Protein AF-A0A1C4JD83-F1 (afdb_monomer_lite)

pLDDT: mean 78.39, std 21.91, range [32.25, 98.0]

Sequence (357 aa):
MTLPPRSSYPSGATGPRTIEDRWEQFHRYGPYAVLTLSVLVGGVAADLIMTRTEMYAAGVLAVAAYGLQIWWGSARPRTAPGAPAGAAYYTARTVLAFALSWLNPFFAIYAALSYFDVEPLLPKRFVRAGLLTTAVTLAGSQSGGLPPASLMNWVAFCVLYVVNVTLALFFWHVGMREDEKARIQAETIAELERTNLRLEQAMAENAALHAQLLVQAREAGVDDERRRLAAEIHDTLAQGLTGIIAQLQVVTSLTDRDPETARVHLDRAAALARHSLGEARRSVHNLAPVALEHDERGRGAEEDGHRMGRTAPRPRRLHRHRHRRTGPRRDRRHPAAHRGRGAGQRRAARRGIRGSG

Secondary structure (DSSP, 8-state):
--PPP-------------HHHHHHHHHHHHHHHHHHHHHHHHHHTHHHH--HHHHHHHHHHHHHHHHHHHHHHHHGGGPPTT-HHHHHHHHHHHHHHHHHHHH-GGGHHHHHGGGTSHHHHS-GGGHHHHHHHHHHHHHHHHTTSSS--SHHHHHHHHHHHHHHHHHHHHHHHHHHHHHHHHHHHHHHHHHHHHHHHHHHHHHHHHHHHHHHHHHHHHHHHHHHHHHHHHHHHHHHHHHHHHHHHHHHHHHHHHTTT-HHHHHHHHHHHHHHHHHHHHHHHHHHHHHS-TTSTTTHHHHTTTSGGGSS------------------PPPP---------------------------

Foldseek 3Di:
DDDDDDPPDDPDDPDPQDPVNVVVVCVLCVLVVQLVVLCVVQVVCCVVQADPVLVVVLVVLSVVLVVLSVVCSVCVVVDQFAHVVLVVSLVSQLVSLLSNCQSPVSSLSSLVCLLVCLRRRHDPVCSLVSQLSNLLSNLQSVLVHPPRPDPSSVVSSVVSSVVSSVVSVVVVVVVVVVVVVVVVVVVVVVVVVVVVVVVVVVVVVVVVVVVVVVVVVVVVVVVVVVVVLVVVLVVLLVVLVVLLVVLVVVLVVCVVPPVPVSVVSVVVSVVSVVVNVVVNVVSVVVVPDPPPPVVVVVVVVVPPVPPPDPDDDDDDDDDDDDDDDDDDDDDDDDDDDDDDDDDDDDDDDDDDDDDDD

Radius of gyration: 49.26 Å; chains: 1; bounding box: 101×90×137 Å

Structure (mmCIF, N/CA/C/O backbone):
data_AF-A0A1C4JD83-F1
#
_entry.id   AF-A0A1C4JD83-F1
#
loop_
_atom_site.group_PDB
_atom_site.id
_atom_site.type_symbol
_atom_site.label_atom_id
_atom_site.label_alt_id
_atom_site.label_comp_id
_atom_site.label_asym_id
_atom_site.label_entity_id
_atom_site.label_seq_id
_atom_site.pdbx_PDB_ins_code
_atom_site.Cartn_x
_atom_site.Cartn_y
_atom_site.Cartn_z
_atom_site.occupancy
_atom_site.B_iso_or_equiv
_atom_site.auth_seq_id
_atom_site.auth_comp_id
_atom_site.auth_asym_id
_atom_site.auth_atom_id
_atom_site.pdbx_PDB_model_num
ATOM 1 N N . MET A 1 1 ? -17.506 51.333 12.198 1.00 42.69 1 MET A N 1
ATOM 2 C CA . MET A 1 1 ? -17.655 49.945 11.712 1.00 42.69 1 MET A CA 1
ATOM 3 C C . MET A 1 1 ? -16.772 49.804 10.480 1.00 42.69 1 MET A C 1
ATOM 5 O O . MET A 1 1 ? -17.191 50.115 9.377 1.00 42.69 1 MET A O 1
ATOM 9 N N . THR A 1 2 ? -15.498 49.494 10.701 1.00 39.12 2 THR A N 1
ATOM 10 C CA . THR A 1 2 ? -14.433 49.488 9.690 1.00 39.12 2 THR A CA 1
ATOM 11 C C . THR A 1 2 ? -13.934 48.054 9.538 1.00 39.12 2 THR A C 1
ATOM 13 O O . THR A 1 2 ? -13.443 47.452 10.489 1.00 39.12 2 THR A O 1
ATOM 16 N N . LEU A 1 3 ? -14.141 47.479 8.353 1.00 42.03 3 LEU A N 1
ATOM 17 C CA . LEU A 1 3 ? -13.636 46.158 7.974 1.00 42.03 3 LEU A CA 1
ATOM 18 C C . LEU A 1 3 ? -12.101 46.206 7.861 1.00 42.03 3 LEU A C 1
ATOM 20 O O . LEU A 1 3 ? -11.590 47.115 7.205 1.00 42.03 3 LEU A O 1
ATOM 24 N N . PRO A 1 4 ? -11.352 45.248 8.433 1.00 44.22 4 PRO A N 1
ATOM 25 C CA . PRO A 1 4 ? -9.928 45.121 8.149 1.00 44.22 4 PRO A CA 1
ATOM 26 C C . PRO A 1 4 ? -9.695 44.542 6.735 1.00 44.22 4 PRO A C 1
ATOM 28 O O . PRO A 1 4 ? -10.556 43.830 6.204 1.00 44.22 4 PRO A O 1
ATOM 31 N N . PRO A 1 5 ? -8.542 44.835 6.105 1.00 46.09 5 PRO A N 1
ATOM 32 C CA . PRO A 1 5 ? -8.258 44.450 4.727 1.00 46.09 5 PRO A CA 1
ATOM 33 C C . PRO A 1 5 ? -8.054 42.935 4.594 1.00 46.09 5 PRO A C 1
ATOM 35 O O . PRO A 1 5 ? -7.379 42.301 5.405 1.00 46.09 5 PRO A O 1
ATOM 38 N N . ARG A 1 6 ? -8.628 42.353 3.534 1.00 40.12 6 ARG A N 1
ATOM 39 C CA . ARG A 1 6 ? -8.394 40.959 3.136 1.00 40.12 6 ARG A CA 1
ATOM 40 C C . ARG A 1 6 ? -6.928 40.801 2.738 1.00 40.12 6 ARG A C 1
ATOM 42 O O . ARG A 1 6 ? -6.498 41.379 1.744 1.00 40.12 6 ARG A O 1
ATOM 49 N N . SER A 1 7 ? -6.172 40.012 3.494 1.00 35.88 7 SER A N 1
ATOM 50 C CA . SER A 1 7 ? -4.855 39.553 3.069 1.00 35.88 7 SER A CA 1
ATOM 51 C C . SER A 1 7 ? -5.017 38.600 1.882 1.00 35.88 7 SER A C 1
ATOM 53 O O . SER A 1 7 ? -5.601 37.521 1.984 1.00 35.88 7 SER A O 1
ATOM 55 N N . SER A 1 8 ? -4.511 39.023 0.729 1.00 43.72 8 SER A N 1
ATOM 56 C CA . SER A 1 8 ? -4.336 38.184 -0.451 1.00 43.72 8 SER A CA 1
ATOM 57 C C . SER A 1 8 ? -3.236 37.162 -0.165 1.00 43.72 8 SER A C 1
ATOM 59 O O . SER A 1 8 ? -2.058 37.442 -0.375 1.00 43.72 8 SER A O 1
ATOM 61 N N . TYR A 1 9 ? -3.593 35.984 0.346 1.00 38.34 9 TYR A N 1
ATOM 62 C CA . TYR A 1 9 ? -2.664 34.857 0.343 1.00 38.34 9 TYR A CA 1
ATOM 63 C C . TYR A 1 9 ? -2.572 34.290 -1.082 1.00 38.34 9 TYR A C 1
ATOM 65 O O . TYR A 1 9 ? -3.608 33.952 -1.662 1.00 38.34 9 TYR A O 1
ATOM 73 N N . PRO A 1 10 ? -1.367 34.180 -1.669 1.00 40.16 10 PRO A N 1
ATOM 74 C CA . PRO A 1 10 ? -1.197 33.584 -2.981 1.00 40.16 10 PRO A CA 1
ATOM 75 C C . PRO A 1 10 ? -1.499 32.084 -2.911 1.00 40.16 10 PRO A C 1
ATOM 77 O O . PRO A 1 10 ? -0.920 31.344 -2.113 1.00 40.16 10 PRO A O 1
ATOM 80 N N . SER A 1 11 ? -2.411 31.639 -3.772 1.00 44.09 11 SER A N 1
ATOM 81 C CA . SER A 1 11 ? -2.720 30.238 -4.051 1.00 44.09 11 SER A CA 1
ATOM 82 C C . SER A 1 11 ? -1.510 29.556 -4.697 1.00 44.09 11 SER A C 1
ATOM 84 O O . SER A 1 11 ? -1.433 29.409 -5.911 1.00 44.09 11 SER A O 1
ATOM 86 N N . GLY A 1 12 ? -0.536 29.177 -3.877 1.00 42.16 12 GLY A N 1
ATOM 87 C CA . GLY A 1 12 ? 0.693 28.507 -4.292 1.00 42.16 12 GLY A CA 1
ATOM 88 C C . GLY A 1 12 ? 1.051 27.364 -3.351 1.00 42.16 12 GLY A C 1
ATOM 89 O O . GLY A 1 12 ? 2.201 27.225 -2.956 1.00 42.16 12 GLY A O 1
ATOM 90 N N . ALA A 1 13 ? 0.066 26.572 -2.925 1.00 37.38 13 ALA A N 1
ATOM 91 C CA . ALA A 1 13 ? 0.310 25.390 -2.107 1.00 37.38 13 ALA A CA 1
ATOM 92 C C . ALA A 1 13 ? 0.773 24.224 -2.995 1.00 37.38 13 ALA A C 1
ATOM 94 O O . ALA A 1 13 ? -0.017 23.378 -3.410 1.00 37.38 13 ALA A O 1
ATOM 95 N N . THR A 1 14 ? 2.073 24.156 -3.282 1.00 46.16 14 THR A N 1
ATOM 96 C CA . THR A 1 14 ? 2.720 22.899 -3.671 1.00 46.16 14 THR A CA 1
ATOM 97 C C . THR A 1 14 ? 2.802 22.007 -2.434 1.00 46.16 14 THR A C 1
ATOM 99 O O . THR A 1 14 ? 3.777 22.061 -1.684 1.00 46.16 14 THR A O 1
ATOM 102 N N . GLY A 1 15 ? 1.760 21.210 -2.182 1.00 47.59 15 GLY A N 1
ATOM 103 C CA . GLY A 1 15 ? 1.858 20.089 -1.244 1.00 47.59 15 GLY A CA 1
ATOM 104 C C . GLY A 1 15 ? 2.994 19.142 -1.664 1.00 47.59 15 GLY A C 1
ATOM 105 O O . GLY A 1 15 ? 3.372 19.136 -2.842 1.00 47.59 15 GLY A O 1
ATOM 106 N N . PRO A 1 16 ? 3.580 18.359 -0.739 1.00 47.53 16 PRO A N 1
ATOM 107 C CA . PRO A 1 16 ? 4.599 17.384 -1.104 1.00 47.53 16 PRO A CA 1
ATOM 108 C C . PRO A 1 16 ? 3.981 16.394 -2.095 1.00 47.53 16 PRO A C 1
ATOM 110 O O . PRO A 1 16 ? 3.135 15.589 -1.714 1.00 47.53 16 PRO A O 1
ATOM 113 N N . ARG A 1 17 ? 4.367 16.498 -3.375 1.00 54.16 17 ARG A N 1
ATOM 114 C CA . ARG A 1 17 ? 3.976 15.541 -4.418 1.00 54.16 17 ARG A CA 1
ATOM 115 C C . ARG A 1 17 ? 4.261 14.142 -3.898 1.00 54.16 17 ARG A C 1
ATOM 117 O O . ARG A 1 17 ? 5.390 13.877 -3.468 1.00 54.16 17 ARG A O 1
ATOM 124 N N . THR A 1 18 ? 3.244 13.290 -3.906 1.00 71.81 18 THR A N 1
ATOM 125 C CA . THR A 1 18 ? 3.414 11.889 -3.531 1.00 71.81 18 THR A CA 1
ATOM 126 C C . THR A 1 18 ? 4.421 11.243 -4.490 1.00 71.81 18 THR A C 1
ATOM 128 O O . THR A 1 18 ? 4.663 11.750 -5.588 1.00 71.81 18 THR A O 1
ATOM 131 N N . ILE A 1 19 ? 5.093 10.169 -4.065 1.00 70.38 19 ILE A N 1
ATOM 132 C CA . ILE A 1 19 ? 6.080 9.471 -4.912 1.00 70.38 19 ILE A CA 1
ATOM 133 C C . ILE A 1 19 ? 5.439 9.057 -6.249 1.00 70.38 19 ILE A C 1
ATOM 135 O O . ILE A 1 19 ? 6.077 9.178 -7.293 1.00 70.38 19 ILE A O 1
ATOM 139 N N . GLU A 1 20 ? 4.155 8.705 -6.219 1.00 73.38 20 GLU A N 1
ATOM 140 C CA . GLU A 1 20 ? 3.342 8.386 -7.392 1.00 73.38 20 GLU A CA 1
ATOM 141 C C . GLU A 1 20 ? 3.261 9.549 -8.394 1.00 73.38 20 GLU A C 1
ATOM 143 O O . GLU A 1 20 ? 3.574 9.379 -9.571 1.00 73.38 20 GLU A O 1
ATOM 148 N N . ASP A 1 21 ? 2.977 10.770 -7.922 1.00 77.62 21 ASP A N 1
ATOM 149 C CA . ASP A 1 21 ? 2.917 11.966 -8.778 1.00 77.62 21 ASP A CA 1
ATOM 150 C C . ASP A 1 21 ? 4.262 12.242 -9.475 1.00 77.62 21 ASP A C 1
ATOM 152 O O . ASP A 1 21 ? 4.315 12.744 -10.603 1.00 77.62 21 ASP A O 1
ATOM 156 N N . ARG A 1 22 ? 5.381 11.937 -8.798 1.00 79.81 22 ARG A N 1
ATOM 157 C CA . ARG A 1 22 ? 6.727 12.095 -9.372 1.00 79.81 22 ARG A CA 1
ATOM 158 C C . ARG A 1 22 ? 6.982 11.068 -10.470 1.00 79.81 22 ARG A C 1
ATOM 160 O O . ARG A 1 22 ? 7.527 11.435 -11.511 1.00 79.81 22 ARG A O 1
ATOM 167 N N . TRP A 1 23 ? 6.570 9.819 -10.266 1.00 78.44 23 TRP A N 1
ATOM 168 C CA . TRP A 1 23 ? 6.682 8.770 -11.278 1.00 78.44 23 TRP A CA 1
ATOM 169 C C . TRP A 1 23 ? 5.798 9.043 -12.489 1.00 78.44 23 TRP A C 1
ATOM 171 O O . TRP A 1 23 ? 6.267 8.912 -13.621 1.00 78.44 23 TRP A O 1
ATOM 181 N N . GLU A 1 24 ? 4.564 9.507 -12.295 1.00 80.38 24 GLU A N 1
ATOM 182 C CA . GLU A 1 24 ? 3.702 9.916 -13.406 1.00 80.38 24 GLU A CA 1
ATOM 183 C C . GLU A 1 24 ? 4.319 11.055 -14.220 1.00 80.38 24 GLU A C 1
ATOM 185 O O . GLU A 1 24 ? 4.306 11.030 -15.457 1.00 80.38 24 GLU A O 1
ATOM 190 N N . GLN A 1 25 ? 4.899 12.044 -13.536 1.00 82.81 25 GLN A N 1
ATOM 191 C CA . GLN A 1 25 ? 5.577 13.152 -14.192 1.00 82.81 25 GLN A CA 1
ATOM 192 C C . GLN A 1 25 ? 6.817 12.684 -14.964 1.00 82.81 25 GLN A C 1
ATOM 194 O O . GLN A 1 25 ? 7.030 13.132 -16.094 1.00 82.81 25 GLN A O 1
ATOM 199 N N . PHE A 1 26 ? 7.596 11.758 -14.398 1.00 84.62 26 PHE A N 1
ATOM 200 C CA . PHE A 1 26 ? 8.731 11.133 -15.075 1.00 84.62 26 PHE A CA 1
ATOM 201 C C . PHE A 1 26 ? 8.292 10.401 -16.348 1.00 84.62 26 PHE A C 1
ATOM 203 O O . PHE A 1 26 ? 8.838 10.664 -17.411 1.00 84.62 26 PHE A O 1
ATOM 210 N N . HIS A 1 27 ? 7.247 9.575 -16.302 1.00 81.88 27 HIS A N 1
ATOM 211 C CA . HIS A 1 27 ? 6.769 8.861 -17.494 1.00 81.88 27 HIS A CA 1
ATOM 212 C C . HIS A 1 27 ? 6.190 9.805 -18.560 1.00 81.88 27 HIS A C 1
ATOM 214 O O . HIS A 1 27 ? 6.213 9.502 -19.753 1.00 81.88 27 HIS A O 1
ATOM 220 N N . ARG A 1 28 ? 5.652 10.960 -18.151 1.00 83.19 28 ARG A N 1
ATOM 221 C CA . ARG A 1 28 ? 5.074 11.945 -19.074 1.00 83.19 28 ARG A CA 1
ATOM 222 C C . ARG A 1 28 ? 6.131 12.796 -19.774 1.00 83.19 28 ARG A C 1
ATOM 224 O O . ARG A 1 28 ? 6.005 13.035 -20.973 1.00 83.19 28 ARG A O 1
ATOM 231 N N . TYR A 1 29 ? 7.131 13.280 -19.038 1.00 86.81 29 TYR A N 1
ATOM 232 C CA . TYR A 1 29 ? 8.107 14.256 -19.543 1.00 86.81 29 TYR A CA 1
ATOM 233 C C . TYR A 1 29 ? 9.521 13.692 -19.718 1.00 86.81 29 TYR A C 1
ATOM 235 O O . TYR A 1 29 ? 10.284 14.219 -20.525 1.00 86.81 29 TYR A O 1
ATOM 243 N N . GLY A 1 30 ? 9.861 12.615 -19.013 1.00 87.00 30 GLY A N 1
ATOM 244 C CA . GLY A 1 30 ? 11.162 11.948 -19.064 1.00 87.00 30 GLY A CA 1
ATOM 245 C C . GLY A 1 30 ? 11.589 11.578 -20.483 1.00 87.00 30 GLY A C 1
ATOM 246 O O . GLY A 1 30 ? 12.673 11.991 -20.887 1.00 87.00 30 GLY A O 1
ATOM 247 N N . PRO A 1 31 ? 10.741 10.923 -21.298 1.00 90.38 31 PRO A N 1
ATOM 248 C CA . PRO A 1 31 ? 11.093 10.604 -22.679 1.00 90.38 31 PRO A CA 1
ATOM 249 C C . PRO A 1 31 ? 11.471 11.807 -23.543 1.00 90.38 31 PRO A C 1
ATOM 251 O O . PRO A 1 31 ? 12.437 11.731 -24.297 1.00 90.38 31 PRO A O 1
ATOM 254 N N . TYR A 1 32 ? 10.777 12.939 -23.389 1.00 91.62 32 TYR A N 1
ATOM 255 C CA . TYR A 1 32 ? 11.135 14.175 -24.086 1.00 91.62 32 TYR A CA 1
ATOM 256 C C . TYR A 1 32 ? 12.468 14.732 -23.592 1.00 91.62 32 TYR A C 1
ATOM 258 O O . TYR A 1 32 ? 13.302 15.129 -24.404 1.00 91.62 32 TYR A O 1
ATOM 266 N N . ALA A 1 33 ? 12.682 14.754 -22.275 1.00 91.88 33 ALA A N 1
ATOM 267 C CA . ALA A 1 33 ? 13.906 15.279 -21.682 1.00 91.88 33 ALA A CA 1
ATOM 268 C C . ALA A 1 33 ? 15.136 14.466 -22.112 1.00 91.88 33 ALA A C 1
ATOM 270 O O . ALA A 1 33 ? 16.122 15.040 -22.567 1.00 91.88 33 ALA A O 1
ATOM 271 N N . VAL A 1 34 ? 15.059 13.135 -22.042 1.00 93.44 34 VAL A N 1
ATOM 272 C CA . VAL A 1 34 ? 16.171 12.249 -22.412 1.00 93.44 34 VAL A CA 1
ATOM 273 C C . VAL A 1 34 ? 16.401 12.226 -23.923 1.00 93.44 34 VAL A C 1
ATOM 275 O O . VAL A 1 34 ? 17.555 12.232 -24.348 1.00 93.44 34 VAL A O 1
ATOM 278 N N . LEU A 1 35 ? 15.347 12.249 -24.751 1.00 93.12 35 LEU A N 1
ATOM 279 C CA . LEU A 1 35 ? 15.507 12.355 -26.207 1.00 93.12 35 LEU A CA 1
ATOM 280 C C . LEU A 1 35 ? 16.192 13.672 -26.584 1.00 93.12 35 LEU A C 1
ATOM 282 O O . LEU A 1 35 ? 17.148 13.662 -27.349 1.00 93.12 35 LEU A O 1
ATOM 286 N N . THR A 1 36 ? 15.766 14.786 -25.982 1.00 93.81 36 THR A N 1
ATOM 287 C CA . THR A 1 36 ? 16.379 16.105 -26.212 1.00 93.81 36 THR A CA 1
ATOM 288 C C . THR A 1 36 ? 17.831 16.126 -25.767 1.00 93.81 36 THR A C 1
ATOM 290 O O . THR A 1 36 ? 18.689 16.583 -26.514 1.00 93.81 36 THR A O 1
ATOM 293 N N . LEU A 1 37 ? 18.131 15.570 -24.592 1.00 94.75 37 LEU A N 1
ATOM 294 C CA . LEU A 1 37 ? 19.504 15.425 -24.121 1.00 94.75 37 LEU A CA 1
ATOM 295 C C . LEU A 1 37 ? 20.352 14.604 -25.103 1.00 94.75 37 LEU A C 1
ATOM 297 O O . LEU A 1 37 ? 21.461 15.007 -25.436 1.00 94.75 37 LEU A O 1
ATOM 301 N N . SER A 1 38 ? 19.814 13.493 -25.608 1.00 93.00 38 SER A N 1
ATOM 302 C CA . SER A 1 38 ? 20.508 12.627 -26.568 1.00 93.00 38 SER A CA 1
ATOM 303 C C . SER A 1 38 ? 20.776 13.341 -27.894 1.00 93.00 38 SER A C 1
ATOM 305 O O . SER A 1 38 ? 21.871 13.228 -28.430 1.00 93.00 38 SER A O 1
ATOM 307 N N . VAL A 1 39 ? 19.810 14.120 -28.398 1.00 93.62 39 VAL A N 1
ATOM 308 C CA . VAL A 1 39 ? 19.970 14.937 -29.614 1.00 93.62 39 VAL A CA 1
ATOM 309 C C . VAL A 1 39 ? 21.020 16.028 -29.414 1.00 93.62 39 VAL A C 1
ATOM 311 O O . VAL A 1 39 ? 21.848 16.232 -30.296 1.00 93.62 39 VAL A O 1
ATOM 314 N N . LEU A 1 40 ? 21.022 16.709 -28.264 1.00 93.69 40 LEU A N 1
ATOM 315 C CA . LEU A 1 40 ? 22.002 17.757 -27.968 1.00 93.69 40 LEU A CA 1
ATOM 316 C C . LEU A 1 40 ? 23.422 17.189 -27.892 1.00 93.69 40 LEU A C 1
ATOM 318 O O . LEU A 1 40 ? 24.319 17.687 -28.566 1.00 93.69 40 LEU A O 1
ATOM 322 N N . VAL A 1 41 ? 23.621 16.125 -27.109 1.00 91.69 41 VAL A N 1
ATOM 323 C CA . VAL A 1 41 ? 24.938 15.490 -26.957 1.00 91.69 41 VAL A CA 1
ATOM 324 C C . VAL A 1 41 ? 25.389 14.855 -28.277 1.00 91.69 41 VAL A C 1
ATOM 326 O O . VAL A 1 41 ? 26.529 15.048 -28.694 1.00 91.69 41 VAL A O 1
ATOM 329 N N . GLY A 1 42 ? 24.485 14.159 -28.973 1.00 89.50 42 GLY A N 1
ATOM 330 C CA . GLY A 1 42 ? 24.757 13.555 -30.276 1.00 89.50 42 GLY A CA 1
ATOM 331 C C . GLY A 1 42 ? 25.106 14.589 -31.345 1.00 89.50 42 GLY A C 1
ATOM 332 O O . GLY A 1 42 ? 26.025 14.355 -32.120 1.00 89.50 42 GLY A O 1
ATOM 333 N N . GLY A 1 43 ? 24.437 15.746 -31.347 1.00 89.06 43 GLY A N 1
ATOM 334 C CA . GLY A 1 43 ? 24.711 16.857 -32.259 1.00 89.06 43 GLY A CA 1
ATOM 335 C C . GLY A 1 43 ? 26.083 17.492 -32.035 1.00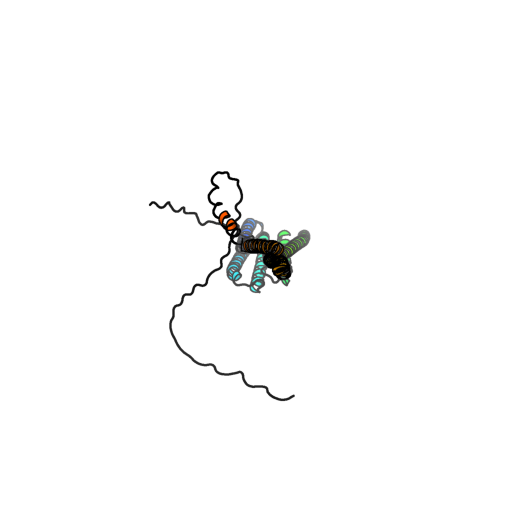 89.06 43 GLY A C 1
ATOM 336 O O . GLY A 1 43 ? 26.796 17.744 -32.998 1.00 89.06 43 GLY A O 1
ATOM 337 N N . VAL A 1 44 ? 26.495 17.679 -30.777 1.00 90.62 44 VAL A N 1
ATOM 338 C CA . VAL A 1 44 ? 27.845 18.180 -30.446 1.00 90.62 44 VAL A CA 1
ATOM 339 C C . VAL A 1 44 ? 28.931 17.208 -30.913 1.00 90.62 44 VAL A C 1
ATOM 341 O O . VAL A 1 44 ? 29.985 17.632 -31.376 1.00 90.62 44 VAL A O 1
ATOM 344 N N . ALA A 1 45 ? 28.676 15.905 -30.815 1.00 87.38 45 ALA A N 1
ATOM 345 C CA . ALA A 1 45 ? 29.606 14.875 -31.264 1.00 87.38 45 ALA A CA 1
ATOM 346 C C . ALA A 1 45 ? 29.470 14.514 -32.757 1.00 87.38 45 ALA A C 1
ATOM 348 O O . ALA A 1 45 ? 30.225 13.669 -33.241 1.00 87.38 45 ALA A O 1
ATOM 349 N N . ALA A 1 46 ? 28.520 15.110 -33.488 1.00 84.06 46 ALA A N 1
ATOM 350 C CA . ALA A 1 46 ? 28.164 14.675 -34.838 1.00 84.06 46 ALA A CA 1
ATOM 351 C C . ALA A 1 46 ? 29.334 14.821 -35.817 1.00 84.06 46 ALA A C 1
ATOM 353 O O . ALA A 1 46 ? 29.636 13.873 -36.534 1.00 84.06 46 ALA A O 1
ATOM 354 N N . ASP A 1 47 ? 30.054 15.944 -35.777 1.00 84.00 47 ASP A N 1
ATOM 355 C CA . ASP A 1 47 ? 31.185 16.202 -36.681 1.00 84.00 47 ASP A CA 1
ATOM 356 C C . ASP A 1 47 ? 32.383 15.260 -36.450 1.00 84.00 47 ASP A C 1
ATOM 358 O O . ASP A 1 47 ? 33.229 15.104 -37.329 1.00 84.00 47 ASP A O 1
ATOM 362 N N . LEU A 1 48 ? 32.464 14.626 -35.274 1.00 83.25 48 LEU A N 1
ATOM 363 C CA . LEU A 1 48 ? 33.543 13.702 -34.904 1.00 83.25 48 LEU A CA 1
ATOM 364 C C . LEU A 1 48 ? 33.245 12.250 -35.298 1.00 83.25 48 LEU A C 1
ATOM 366 O O . LEU A 1 48 ? 34.175 11.469 -35.487 1.00 83.25 48 LEU A O 1
ATOM 370 N N . ILE A 1 49 ? 31.964 11.872 -35.346 1.00 82.50 49 ILE A N 1
ATOM 371 C CA . ILE A 1 49 ? 31.533 10.464 -35.366 1.00 82.50 49 ILE A CA 1
ATOM 372 C C . ILE A 1 49 ? 30.659 10.148 -36.592 1.00 82.50 49 ILE A C 1
ATOM 374 O O . ILE A 1 49 ? 30.502 8.981 -36.932 1.00 82.50 49 ILE A O 1
ATOM 378 N N . MET A 1 50 ? 30.108 11.157 -37.277 1.00 84.44 50 MET A N 1
ATOM 379 C CA . MET A 1 50 ? 29.102 10.971 -38.327 1.00 84.44 50 MET A CA 1
ATOM 380 C C . MET A 1 50 ? 29.494 11.637 -39.645 1.00 84.44 50 MET A C 1
ATOM 382 O O . MET A 1 50 ? 30.019 12.749 -39.698 1.00 84.44 50 MET A O 1
ATOM 386 N N . THR A 1 51 ? 29.138 10.989 -40.748 1.00 89.69 51 THR A N 1
ATOM 387 C CA . THR A 1 51 ? 29.119 11.607 -42.077 1.00 89.69 51 THR A CA 1
ATOM 388 C C . THR A 1 51 ? 27.920 12.551 -42.229 1.00 89.69 51 THR A C 1
ATOM 390 O O . THR A 1 51 ? 26.912 12.438 -41.527 1.00 89.69 51 THR A O 1
ATOM 393 N N . ARG A 1 52 ? 27.966 13.465 -43.212 1.00 88.88 52 ARG A N 1
ATOM 394 C CA . ARG A 1 52 ? 26.836 14.378 -43.489 1.00 88.88 52 ARG A CA 1
ATOM 395 C C . ARG A 1 52 ? 25.528 13.626 -43.758 1.00 88.88 52 ARG A C 1
ATOM 397 O O . ARG A 1 52 ? 24.474 14.061 -43.306 1.00 88.88 52 ARG A O 1
ATOM 404 N N . THR A 1 53 ? 25.585 12.496 -44.463 1.00 89.94 53 THR A N 1
ATOM 405 C CA . THR A 1 53 ? 24.414 11.651 -44.752 1.00 89.94 53 THR A CA 1
ATOM 406 C C . THR A 1 53 ? 23.835 11.015 -43.491 1.00 89.94 53 THR A C 1
ATOM 408 O O . THR A 1 53 ? 22.620 11.036 -43.306 1.00 89.94 53 THR A O 1
ATOM 411 N N . GLU A 1 54 ? 24.685 10.514 -42.593 1.00 89.12 54 GLU A N 1
ATOM 412 C CA . GLU A 1 54 ? 24.260 9.951 -41.305 1.00 89.12 54 GLU A CA 1
ATOM 413 C C . GLU A 1 54 ? 23.682 11.024 -40.383 1.00 89.12 54 GLU A C 1
ATOM 415 O O . GLU A 1 54 ? 22.701 10.764 -39.690 1.00 89.12 54 GLU A O 1
ATOM 420 N N . MET A 1 55 ? 24.224 12.244 -40.415 1.00 89.75 55 MET A N 1
ATOM 421 C CA . MET A 1 55 ? 23.689 13.377 -39.659 1.00 89.75 55 MET A CA 1
ATOM 422 C C . MET A 1 55 ? 22.263 13.730 -40.110 1.00 89.75 55 MET A C 1
ATOM 424 O O . MET A 1 55 ? 21.370 13.877 -39.272 1.00 89.75 55 MET A O 1
ATOM 428 N N . TYR A 1 56 ? 22.010 13.802 -41.424 1.00 91.12 56 TYR A N 1
ATOM 429 C CA . TYR A 1 56 ? 20.652 14.008 -41.942 1.00 91.12 56 TYR A CA 1
ATOM 430 C C . TYR A 1 56 ? 19.721 12.842 -41.586 1.00 91.12 56 TYR A C 1
ATOM 432 O O . TYR A 1 56 ? 18.589 13.077 -41.158 1.00 91.12 56 TYR A O 1
ATOM 440 N N . ALA A 1 57 ? 20.192 11.597 -41.704 1.00 92.88 57 ALA A N 1
ATOM 441 C CA . ALA A 1 57 ? 19.412 10.415 -41.345 1.00 92.88 57 ALA A CA 1
ATOM 442 C C . ALA A 1 57 ? 19.033 10.408 -39.853 1.00 92.88 57 ALA A C 1
ATOM 444 O O . ALA A 1 57 ? 17.866 10.207 -39.516 1.00 92.88 57 ALA A O 1
ATOM 445 N N . ALA A 1 58 ? 19.980 10.703 -38.958 1.00 92.06 58 ALA A N 1
ATOM 446 C CA . ALA A 1 58 ? 19.721 10.813 -37.526 1.00 92.06 58 ALA A CA 1
ATOM 447 C C . ALA A 1 58 ? 18.771 11.969 -37.200 1.00 92.06 58 ALA A C 1
ATOM 449 O O . ALA A 1 58 ? 17.893 11.807 -36.356 1.00 92.06 58 ALA A O 1
ATOM 450 N N . GLY A 1 59 ? 18.873 13.099 -37.907 1.00 92.62 59 GLY A N 1
ATOM 451 C CA . GLY A 1 59 ? 17.914 14.199 -37.799 1.00 92.62 59 GLY A CA 1
ATOM 452 C C . GLY A 1 59 ? 16.484 13.760 -38.128 1.00 92.62 59 GLY A C 1
ATOM 453 O O . GLY A 1 59 ? 15.566 14.000 -37.344 1.00 92.62 59 GLY A O 1
ATOM 454 N N . VAL A 1 60 ? 16.289 13.048 -39.244 1.00 95.56 60 VAL A N 1
ATOM 455 C CA . VAL A 1 60 ? 14.972 12.518 -39.644 1.00 95.56 60 VAL A CA 1
ATOM 456 C C . VAL A 1 60 ? 14.445 11.504 -38.625 1.00 95.56 60 VAL A C 1
ATOM 458 O O . VAL A 1 60 ? 13.284 11.586 -38.220 1.00 95.56 60 VAL A O 1
ATOM 461 N N . LEU A 1 61 ? 15.288 10.577 -38.161 1.00 95.38 61 LEU A N 1
ATOM 462 C CA . LEU A 1 61 ? 14.907 9.581 -37.155 1.00 95.38 61 LEU A CA 1
ATOM 463 C C . LEU A 1 61 ? 14.585 10.219 -35.796 1.00 95.38 61 LEU A C 1
ATOM 465 O O . LEU A 1 61 ? 13.648 9.783 -35.129 1.00 95.38 61 LEU A O 1
ATOM 469 N N . ALA A 1 62 ? 15.299 11.274 -35.396 1.00 94.38 62 ALA A N 1
ATOM 470 C CA . ALA A 1 62 ? 15.008 12.024 -34.178 1.00 94.38 62 ALA A CA 1
ATOM 471 C C . ALA A 1 62 ? 13.653 12.738 -34.278 1.00 94.38 62 ALA A C 1
ATOM 473 O O . ALA A 1 62 ? 12.846 12.653 -33.352 1.00 94.38 62 ALA A O 1
ATOM 474 N N . VAL A 1 63 ? 13.351 13.374 -35.417 1.00 96.00 63 VAL A N 1
ATOM 475 C CA . VAL A 1 63 ? 12.029 13.971 -35.678 1.00 96.00 63 VAL A CA 1
ATOM 476 C C . VAL A 1 63 ? 10.930 12.905 -35.634 1.00 96.00 63 VAL A C 1
ATOM 478 O O . VAL A 1 63 ? 9.895 13.121 -35.001 1.00 96.00 63 VAL A O 1
ATOM 481 N N . ALA A 1 64 ? 11.162 11.731 -36.229 1.00 96.38 64 ALA A N 1
ATOM 482 C CA . ALA A 1 64 ? 10.232 10.607 -36.152 1.00 96.38 64 ALA A CA 1
ATOM 483 C C . ALA A 1 64 ? 10.024 10.123 -34.704 1.00 96.38 64 ALA A C 1
ATOM 485 O O . ALA A 1 64 ? 8.888 9.868 -34.303 1.00 96.38 64 ALA A O 1
ATOM 486 N N . ALA A 1 65 ? 11.087 10.061 -33.894 1.00 94.88 65 ALA A N 1
ATOM 487 C CA . ALA A 1 65 ? 11.007 9.706 -32.478 1.00 94.88 65 ALA A CA 1
ATOM 488 C C . ALA A 1 65 ? 10.197 10.731 -31.663 1.00 94.88 65 ALA A C 1
ATOM 490 O O . ALA A 1 65 ? 9.348 10.335 -30.862 1.00 94.88 65 ALA A O 1
ATOM 491 N N . TYR A 1 66 ? 10.369 12.036 -31.908 1.00 95.62 66 TYR A N 1
ATOM 492 C CA . TYR A 1 66 ? 9.516 13.070 -31.305 1.00 95.62 66 TYR A CA 1
ATOM 493 C C . TYR A 1 66 ? 8.056 12.946 -31.750 1.00 95.62 66 TYR A C 1
ATOM 495 O O . TYR A 1 66 ? 7.157 13.035 -30.915 1.00 95.62 66 TYR A O 1
ATOM 503 N N . GLY A 1 67 ? 7.804 12.700 -33.038 1.00 95.31 67 GLY A N 1
ATOM 504 C CA . GLY A 1 67 ? 6.453 12.487 -33.562 1.00 95.31 67 GLY A CA 1
ATOM 505 C C . GLY A 1 67 ? 5.762 11.288 -32.907 1.00 95.31 67 GLY A C 1
ATOM 506 O O . GLY A 1 67 ? 4.626 11.403 -32.440 1.00 95.31 67 GLY A O 1
ATOM 507 N N . LEU A 1 68 ? 6.478 10.166 -32.785 1.00 94.44 68 LEU A N 1
ATOM 508 C CA . LEU A 1 68 ? 6.008 8.972 -32.084 1.00 94.44 68 LEU A CA 1
ATOM 509 C C . LEU A 1 68 ? 5.709 9.272 -30.605 1.00 94.44 68 LEU A C 1
ATOM 511 O O . LEU A 1 68 ? 4.680 8.838 -30.084 1.00 94.44 68 LEU A O 1
ATOM 515 N N . GLN A 1 69 ? 6.566 10.051 -29.940 1.00 93.69 69 GLN A N 1
ATOM 516 C CA . GLN A 1 69 ? 6.386 10.451 -28.544 1.00 93.69 69 GLN A CA 1
ATOM 517 C C . GLN A 1 69 ? 5.147 11.345 -28.341 1.00 93.69 69 GLN A C 1
ATOM 519 O O . GLN A 1 69 ? 4.395 11.147 -27.383 1.00 93.69 69 GLN A O 1
ATOM 524 N N . ILE A 1 70 ? 4.904 12.303 -29.241 1.00 93.06 70 ILE A N 1
ATOM 525 C CA . ILE A 1 70 ? 3.733 13.198 -29.208 1.00 93.06 70 ILE A CA 1
ATOM 526 C C . ILE A 1 70 ? 2.442 12.406 -29.426 1.00 93.06 70 ILE A C 1
ATOM 528 O O . ILE A 1 70 ? 1.465 12.577 -28.684 1.00 93.06 70 ILE A O 1
ATOM 532 N N . TRP A 1 71 ? 2.450 11.503 -30.409 1.00 92.88 71 TRP A N 1
ATOM 533 C CA . TRP A 1 71 ? 1.334 10.596 -30.656 1.00 92.88 71 TRP A CA 1
ATOM 534 C C . TRP A 1 71 ? 1.035 9.745 -29.417 1.00 92.88 71 TRP A C 1
ATOM 536 O O . TRP A 1 71 ? -0.108 9.708 -28.954 1.00 92.88 71 TRP A O 1
ATOM 546 N N . TRP A 1 72 ? 2.064 9.143 -28.814 1.00 92.31 72 TRP A N 1
ATOM 547 C CA . TRP A 1 72 ? 1.899 8.340 -27.607 1.00 92.31 72 TRP A CA 1
ATOM 548 C C . TRP A 1 72 ? 1.392 9.157 -26.420 1.00 92.31 72 TRP A C 1
ATOM 550 O O . TRP A 1 72 ? 0.503 8.702 -25.708 1.00 92.31 72 TRP A O 1
ATOM 560 N N . GLY A 1 73 ? 1.865 10.392 -26.234 1.00 87.75 73 GLY A N 1
ATOM 561 C CA . GLY A 1 73 ? 1.351 11.292 -25.198 1.00 87.75 73 GLY A CA 1
ATOM 562 C C . GLY A 1 73 ? -0.160 11.534 -25.304 1.00 87.75 73 GLY A C 1
ATOM 563 O O . GLY A 1 73 ? -0.839 11.662 -24.285 1.00 87.75 73 GLY A O 1
ATOM 564 N N . SER A 1 74 ? -0.696 11.525 -26.527 1.00 86.50 74 SER A N 1
ATOM 565 C CA . SER A 1 74 ? -2.131 11.667 -26.800 1.00 86.50 74 SER A CA 1
ATOM 566 C C . SER A 1 74 ? -2.901 10.342 -26.694 1.00 86.50 74 SER A C 1
ATOM 568 O O . SER A 1 74 ? -4.083 10.338 -26.335 1.00 86.50 74 SER A O 1
ATOM 570 N N . ALA A 1 75 ? -2.256 9.212 -26.997 1.00 86.44 75 ALA A N 1
ATOM 571 C CA . ALA A 1 75 ? -2.856 7.877 -26.957 1.00 86.44 75 ALA A CA 1
ATOM 572 C C . ALA A 1 75 ? -2.842 7.242 -25.552 1.00 86.44 75 ALA A C 1
ATOM 574 O O . ALA A 1 75 ? -3.808 6.575 -25.182 1.00 86.44 75 ALA A O 1
ATOM 575 N N . ARG A 1 76 ? -1.804 7.502 -24.743 1.00 83.12 76 ARG A N 1
ATOM 576 C CA . ARG A 1 76 ? -1.548 6.891 -23.423 1.00 83.12 76 ARG A CA 1
ATOM 577 C C . ARG A 1 76 ? -2.739 6.946 -22.455 1.00 83.12 76 ARG A C 1
ATOM 579 O O . ARG A 1 76 ? -3.032 5.916 -21.856 1.00 83.12 76 ARG A O 1
ATOM 586 N N . PRO A 1 77 ? -3.474 8.069 -22.297 1.00 81.12 77 PRO A N 1
ATOM 587 C CA . PRO A 1 77 ? -4.619 8.116 -21.380 1.00 81.12 77 PRO A CA 1
ATOM 588 C C . PRO A 1 77 ? -5.774 7.182 -21.775 1.00 81.12 77 PRO A C 1
ATOM 590 O O . PRO A 1 77 ? -6.651 6.916 -20.961 1.00 81.12 77 PRO A O 1
ATOM 593 N N . ARG A 1 78 ? -5.805 6.716 -23.032 1.00 80.00 78 ARG A N 1
ATOM 594 C CA . ARG A 1 78 ? -6.866 5.862 -23.586 1.00 80.00 78 ARG A CA 1
ATOM 595 C C . ARG A 1 78 ? -6.471 4.385 -23.655 1.00 80.00 78 ARG A C 1
ATOM 597 O O . ARG A 1 78 ? -7.302 3.556 -24.016 1.00 80.00 78 ARG A O 1
ATOM 604 N N . THR A 1 79 ? -5.221 4.045 -23.347 1.00 81.56 79 THR A N 1
ATOM 605 C CA . THR A 1 79 ? -4.700 2.679 -23.458 1.00 81.56 79 THR A CA 1
ATOM 606 C C . THR A 1 79 ? -4.648 1.997 -22.099 1.00 81.56 79 THR A C 1
ATOM 608 O O . THR A 1 79 ? -4.060 2.530 -21.161 1.00 81.56 79 THR A O 1
ATOM 611 N N . ALA A 1 80 ? -5.213 0.793 -22.008 1.00 78.31 80 ALA A N 1
ATOM 612 C CA . ALA A 1 80 ? -5.052 -0.055 -20.833 1.00 78.31 80 ALA A CA 1
ATOM 613 C C . ALA A 1 80 ? -3.593 -0.550 -20.697 1.00 78.31 80 ALA A C 1
ATOM 615 O O . ALA A 1 80 ? -2.917 -0.734 -21.718 1.00 78.31 80 ALA A O 1
ATOM 616 N N . PRO A 1 81 ? -3.105 -0.813 -19.471 1.00 76.25 81 PRO A N 1
ATOM 617 C CA . PRO A 1 81 ? -1.800 -1.440 -19.253 1.00 76.25 81 PRO A CA 1
ATOM 618 C C . PRO A 1 81 ? -1.670 -2.764 -20.024 1.00 76.25 81 PRO A C 1
ATOM 620 O O . PRO A 1 81 ? -2.588 -3.585 -20.014 1.00 76.25 81 PRO A O 1
ATOM 623 N N . GLY A 1 82 ? -0.548 -2.969 -20.721 1.00 72.88 82 GLY A N 1
ATOM 624 C CA . GLY A 1 82 ? -0.295 -4.178 -21.522 1.00 72.88 82 GLY A CA 1
ATOM 625 C C . GLY A 1 82 ? -1.110 -4.311 -22.820 1.00 72.88 82 GLY A C 1
ATOM 626 O O . GLY A 1 82 ? -1.077 -5.368 -23.454 1.00 72.88 82 GLY A O 1
ATOM 627 N N . ALA A 1 83 ? -1.839 -3.269 -23.237 1.00 85.44 83 ALA A N 1
ATOM 628 C CA . ALA A 1 83 ? -2.562 -3.252 -24.508 1.00 85.44 83 ALA A CA 1
ATOM 629 C C . ALA A 1 83 ? -1.613 -3.363 -25.725 1.00 85.44 83 ALA A C 1
ATOM 631 O O . ALA A 1 83 ? -0.475 -2.885 -25.669 1.00 85.44 83 ALA A O 1
ATOM 632 N N . PRO A 1 84 ? -2.081 -3.899 -26.874 1.00 87.12 84 PRO A N 1
ATOM 633 C CA . PRO A 1 84 ? -1.255 -4.038 -28.078 1.00 87.12 84 PRO A CA 1
ATOM 634 C C . PRO A 1 84 ? -0.703 -2.699 -28.585 1.00 87.12 84 PRO A C 1
ATOM 636 O O . PRO A 1 84 ? 0.402 -2.659 -29.113 1.00 87.12 84 PRO A O 1
ATOM 639 N N . ALA A 1 85 ? -1.423 -1.592 -28.368 1.00 87.94 85 ALA A N 1
ATOM 640 C CA . ALA A 1 85 ? -0.949 -0.249 -28.704 1.00 87.94 85 ALA A CA 1
ATOM 641 C C . ALA A 1 85 ? 0.309 0.158 -27.910 1.00 87.94 85 ALA A C 1
ATOM 643 O O . ALA A 1 85 ? 1.201 0.789 -28.473 1.00 87.94 85 ALA A O 1
ATOM 644 N N . GLY A 1 86 ? 0.409 -0.232 -26.633 1.00 89.50 86 GLY A N 1
ATOM 645 C CA . GLY A 1 86 ? 1.590 0.024 -25.801 1.00 89.50 86 GLY A CA 1
ATOM 646 C C . GLY A 1 86 ? 2.791 -0.811 -26.227 1.00 89.50 86 GLY A C 1
ATOM 647 O O . GLY A 1 86 ? 3.891 -0.278 -26.368 1.00 89.50 86 GLY A O 1
ATOM 648 N N . ALA A 1 87 ? 2.566 -2.088 -26.541 1.00 90.19 87 ALA A N 1
ATOM 649 C CA . ALA A 1 87 ? 3.604 -2.955 -27.091 1.00 90.19 87 ALA A CA 1
ATOM 650 C C . ALA A 1 87 ? 4.101 -2.463 -28.464 1.00 90.19 87 ALA A C 1
ATOM 652 O O . ALA A 1 87 ? 5.307 -2.459 -28.714 1.00 90.19 87 ALA A O 1
ATOM 653 N N . ALA A 1 88 ? 3.196 -2.002 -29.336 1.00 91.56 88 ALA A N 1
ATOM 654 C CA . ALA A 1 88 ? 3.543 -1.430 -30.637 1.00 91.56 88 ALA A CA 1
ATOM 655 C C . ALA A 1 88 ? 4.372 -0.146 -30.492 1.00 91.56 88 ALA A C 1
ATOM 657 O O . ALA A 1 88 ? 5.413 -0.018 -31.132 1.00 91.56 88 ALA A O 1
ATOM 658 N N . TYR A 1 89 ? 3.957 0.766 -29.606 1.00 92.50 89 TYR A N 1
ATOM 659 C CA . TYR A 1 89 ? 4.717 1.975 -29.293 1.00 92.50 89 TYR A CA 1
ATOM 660 C C . TYR A 1 89 ? 6.114 1.654 -28.755 1.00 92.50 89 TYR A C 1
ATOM 662 O O . TYR A 1 89 ? 7.098 2.189 -29.262 1.00 92.50 89 TYR A O 1
ATOM 670 N N . TYR A 1 90 ? 6.212 0.761 -27.763 1.00 92.69 90 TYR A N 1
ATOM 671 C CA . TYR A 1 90 ? 7.498 0.356 -27.201 1.00 92.69 90 TYR A CA 1
ATOM 672 C C . TYR A 1 90 ? 8.408 -0.214 -28.286 1.00 92.69 90 TYR A C 1
ATOM 674 O O . TYR A 1 90 ? 9.535 0.237 -28.428 1.00 92.69 90 TYR A O 1
ATOM 682 N N . THR A 1 91 ? 7.895 -1.139 -29.099 1.00 92.94 91 THR A N 1
ATOM 683 C CA . THR A 1 91 ? 8.673 -1.777 -30.168 1.00 92.94 91 THR A CA 1
ATOM 684 C C . THR A 1 91 ? 9.161 -0.749 -31.187 1.00 92.94 91 THR A C 1
ATOM 686 O O . THR A 1 91 ? 10.350 -0.714 -31.495 1.00 92.94 91 THR A O 1
ATOM 689 N N . ALA A 1 92 ? 8.276 0.130 -31.670 1.00 94.44 92 ALA A N 1
ATOM 690 C CA . ALA A 1 92 ? 8.638 1.190 -32.611 1.00 94.44 92 ALA A CA 1
ATOM 691 C C . ALA A 1 92 ? 9.700 2.132 -32.024 1.00 94.44 92 ALA A C 1
ATOM 693 O O . ALA A 1 92 ? 10.666 2.486 -32.700 1.00 94.44 92 ALA A O 1
ATOM 694 N N . ARG A 1 93 ? 9.562 2.487 -30.743 1.00 94.19 93 ARG A N 1
ATOM 695 C CA . ARG A 1 93 ? 10.531 3.315 -30.027 1.00 94.19 93 ARG A CA 1
ATOM 696 C C . ARG A 1 93 ? 11.881 2.623 -29.874 1.00 94.19 93 ARG A C 1
ATOM 698 O O . ARG A 1 93 ? 12.900 3.261 -30.109 1.00 94.19 93 ARG A O 1
ATOM 705 N N . THR A 1 94 ? 11.907 1.347 -29.496 1.00 93.44 94 THR A N 1
ATOM 706 C CA . THR A 1 94 ? 13.147 0.575 -29.345 1.00 93.44 94 THR A CA 1
ATOM 707 C C . THR A 1 94 ? 13.869 0.436 -30.681 1.00 93.44 94 THR A C 1
ATOM 709 O O . THR A 1 94 ? 15.081 0.612 -30.727 1.00 93.44 94 THR A O 1
ATOM 712 N N . VAL A 1 95 ? 13.140 0.210 -31.779 1.00 95.19 95 VAL A N 1
ATOM 713 C CA . VAL A 1 95 ? 13.716 0.169 -33.134 1.00 95.19 95 VAL A CA 1
ATOM 714 C C . VAL A 1 95 ? 14.308 1.525 -33.530 1.00 95.19 95 VAL A C 1
ATOM 716 O O . VAL A 1 95 ? 15.438 1.574 -34.009 1.00 95.19 95 VAL A O 1
ATOM 719 N N . LEU A 1 96 ? 13.594 2.629 -33.285 1.00 95.44 96 LEU A N 1
ATOM 720 C CA . LEU A 1 96 ? 14.107 3.983 -33.535 1.00 95.44 96 LEU A CA 1
ATOM 721 C C . LEU A 1 96 ? 15.345 4.291 -32.689 1.00 95.44 96 LEU A C 1
ATOM 723 O O . LEU A 1 96 ? 16.328 4.806 -33.212 1.00 95.44 96 LEU A O 1
ATOM 727 N N . ALA A 1 97 ? 15.315 3.958 -31.398 1.00 94.25 97 ALA A N 1
ATOM 728 C CA . ALA A 1 97 ? 16.433 4.168 -30.488 1.00 94.25 97 ALA A CA 1
ATOM 729 C C . ALA A 1 97 ? 17.657 3.337 -30.893 1.00 94.25 97 ALA A C 1
ATOM 731 O O . ALA A 1 97 ? 18.775 3.844 -30.855 1.00 94.25 97 ALA A O 1
ATOM 732 N N . PHE A 1 98 ? 17.446 2.096 -31.337 1.00 94.69 98 PHE A N 1
ATOM 733 C CA . PHE A 1 98 ? 18.500 1.242 -31.869 1.00 94.69 98 PHE A CA 1
ATOM 734 C C . PHE A 1 98 ? 19.111 1.834 -33.141 1.00 94.69 98 PHE A C 1
ATOM 736 O O . PHE A 1 98 ? 20.323 2.024 -33.193 1.00 94.69 98 PHE A O 1
ATOM 743 N N . ALA A 1 99 ? 18.287 2.206 -34.125 1.00 94.31 99 ALA A N 1
ATOM 744 C CA . ALA A 1 99 ? 18.755 2.822 -35.366 1.00 94.31 99 ALA A CA 1
ATOM 745 C C . ALA A 1 99 ? 19.519 4.132 -35.108 1.00 94.31 99 ALA A C 1
ATOM 747 O O . ALA A 1 99 ? 20.590 4.347 -35.666 1.00 94.31 99 ALA A O 1
ATOM 748 N N . LEU A 1 100 ? 19.016 4.979 -34.207 1.00 93.12 100 LEU A N 1
ATOM 749 C CA . LEU A 1 100 ? 19.707 6.194 -33.778 1.00 93.12 100 LEU A CA 1
ATOM 750 C C . LEU A 1 100 ? 21.040 5.885 -33.083 1.00 93.12 100 LEU A C 1
ATOM 752 O O . LEU A 1 100 ? 22.037 6.532 -33.386 1.00 93.12 100 LEU A O 1
ATOM 756 N N . SER A 1 101 ? 21.082 4.884 -32.195 1.00 92.38 101 SER A N 1
ATOM 757 C CA . SER A 1 101 ? 22.316 4.474 -31.504 1.00 92.38 101 SER A CA 1
ATOM 758 C C . SER A 1 101 ? 23.366 3.886 -32.445 1.00 92.38 101 SER A C 1
ATOM 760 O O . SER A 1 101 ? 24.561 3.992 -32.181 1.00 92.38 101 SER A O 1
ATOM 762 N N . TRP A 1 102 ? 22.908 3.285 -33.545 1.00 91.44 102 TRP A N 1
ATOM 763 C CA . TRP A 1 102 ? 23.764 2.735 -34.585 1.00 91.44 102 TRP A CA 1
ATOM 764 C C . TRP A 1 102 ? 24.473 3.845 -35.358 1.00 91.44 102 TRP A C 1
ATOM 766 O O . TRP A 1 102 ? 25.653 3.724 -35.663 1.00 91.44 102 TRP A O 1
ATOM 776 N N . LEU A 1 103 ? 23.760 4.937 -35.647 1.00 90.69 103 LEU A N 1
ATOM 777 C CA . LEU A 1 103 ? 24.331 6.115 -36.299 1.00 90.69 103 LEU A CA 1
ATOM 778 C C . LEU A 1 103 ? 25.213 6.924 -35.344 1.00 90.69 103 LEU A C 1
ATOM 780 O O . LEU A 1 103 ? 26.229 7.473 -35.756 1.00 90.69 103 LEU A O 1
ATOM 784 N N . ASN A 1 104 ? 24.814 7.035 -34.076 1.00 90.62 104 ASN A N 1
ATOM 785 C CA . ASN A 1 104 ? 25.569 7.771 -33.073 1.00 90.62 104 ASN A CA 1
ATOM 786 C C . ASN A 1 104 ? 25.376 7.163 -31.667 1.00 90.62 104 ASN A C 1
ATOM 788 O O . ASN A 1 104 ? 24.259 7.185 -31.135 1.00 90.62 104 ASN A O 1
ATOM 792 N N . PRO A 1 105 ? 26.458 6.687 -31.015 1.00 91.00 105 PRO A N 1
ATOM 793 C CA . PRO A 1 105 ? 26.396 6.018 -29.715 1.00 91.00 105 PRO A CA 1
ATOM 794 C C . PRO A 1 105 ? 25.691 6.801 -28.600 1.00 91.00 105 PRO A C 1
ATOM 796 O O . PRO A 1 105 ? 25.133 6.189 -27.690 1.00 91.00 105 PRO A O 1
ATOM 799 N N . PHE A 1 106 ? 25.661 8.138 -28.651 1.00 90.88 106 PHE A N 1
ATOM 800 C CA . PHE A 1 106 ? 25.023 8.954 -27.612 1.00 90.88 106 PHE A CA 1
ATOM 801 C C . PHE A 1 106 ? 23.499 8.787 -27.557 1.00 90.88 106 PHE A C 1
ATOM 803 O O . PHE A 1 106 ? 22.898 8.997 -26.502 1.00 90.88 106 PHE A O 1
ATOM 810 N N . PHE A 1 107 ? 22.860 8.305 -28.628 1.00 92.44 107 PHE A N 1
ATOM 811 C CA . PHE A 1 107 ? 21.439 7.946 -28.587 1.00 92.44 107 PHE A CA 1
ATOM 812 C C . PHE A 1 107 ? 21.142 6.687 -27.761 1.00 92.44 107 PHE A C 1
ATOM 814 O O . PHE A 1 107 ? 19.978 6.417 -27.461 1.00 92.44 107 PHE A O 1
ATOM 821 N N . ALA A 1 108 ? 22.160 5.959 -27.290 1.00 90.75 108 ALA A N 1
ATOM 822 C CA . ALA A 1 108 ? 21.967 4.917 -26.285 1.00 90.75 108 ALA A CA 1
ATOM 823 C C . ALA A 1 108 ? 21.394 5.467 -24.965 1.00 90.75 108 ALA A C 1
ATOM 825 O O . ALA A 1 108 ? 20.702 4.742 -24.252 1.00 90.75 108 ALA A O 1
ATOM 826 N N . ILE A 1 109 ? 21.591 6.760 -24.673 1.00 91.75 109 ILE A N 1
ATOM 827 C CA . ILE A 1 109 ? 20.946 7.451 -23.546 1.00 91.75 109 ILE A CA 1
ATOM 828 C C . ILE A 1 109 ? 19.415 7.406 -23.700 1.00 91.75 109 ILE A C 1
ATOM 830 O O . ILE A 1 109 ? 18.699 7.096 -22.747 1.00 91.75 109 ILE A O 1
ATOM 834 N N . TYR A 1 110 ? 18.902 7.631 -24.913 1.00 93.00 110 TYR A N 1
ATOM 835 C CA . TYR A 1 110 ? 17.479 7.483 -25.224 1.00 93.00 110 TYR A CA 1
ATOM 836 C C . TYR A 1 110 ? 17.025 6.019 -25.181 1.00 93.00 110 TYR A C 1
ATOM 838 O O . TYR A 1 110 ? 15.954 5.725 -24.646 1.00 93.00 110 TYR A O 1
ATOM 846 N N . ALA A 1 111 ? 17.849 5.088 -25.676 1.00 92.31 111 ALA A N 1
ATOM 847 C CA . ALA A 1 111 ? 17.553 3.658 -25.603 1.00 92.31 111 ALA A CA 1
ATOM 848 C C . ALA A 1 111 ? 17.399 3.167 -24.152 1.00 92.31 111 ALA A C 1
ATOM 850 O O . ALA A 1 111 ? 16.498 2.369 -23.884 1.00 92.31 111 ALA A O 1
ATOM 851 N N . ALA A 1 112 ? 18.195 3.693 -23.212 1.00 90.50 112 ALA A N 1
ATOM 852 C CA . ALA A 1 112 ? 18.170 3.322 -21.795 1.00 90.50 112 ALA A CA 1
ATOM 853 C C . ALA A 1 112 ? 16.809 3.555 -21.115 1.00 90.50 112 ALA A C 1
ATOM 855 O O . ALA A 1 112 ? 16.456 2.828 -20.186 1.00 90.50 112 ALA A O 1
ATOM 856 N N . LEU A 1 113 ? 15.989 4.496 -21.603 1.00 89.81 113 LEU A N 1
ATOM 857 C CA . LEU A 1 113 ? 14.618 4.668 -21.104 1.00 89.81 113 LEU A CA 1
ATOM 858 C C . LEU A 1 113 ? 13.742 3.427 -21.298 1.00 89.81 113 LEU A C 1
ATOM 860 O O . LEU A 1 113 ? 12.755 3.248 -20.588 1.00 89.81 113 LEU A O 1
ATOM 864 N N . SER A 1 114 ? 14.094 2.557 -22.243 1.00 88.75 114 SER A N 1
ATOM 865 C CA . SER A 1 114 ? 13.381 1.300 -22.472 1.00 88.75 114 SER A CA 1
ATOM 866 C C . SER A 1 114 ? 13.446 0.361 -21.269 1.00 88.75 114 SER A C 1
ATOM 868 O O . SER A 1 114 ? 12.557 -0.473 -21.145 1.00 88.75 114 SER A O 1
ATOM 870 N N . TYR A 1 115 ? 14.420 0.519 -20.362 1.00 88.81 115 TYR A N 1
ATOM 871 C CA . TYR A 1 115 ? 14.451 -0.219 -19.095 1.00 88.81 115 TYR A CA 1
ATOM 872 C C . TYR A 1 115 ? 13.372 0.227 -18.110 1.00 88.81 115 TYR A C 1
ATOM 874 O O . TYR A 1 115 ? 12.871 -0.598 -17.355 1.00 88.81 115 TYR A O 1
ATOM 882 N N . PHE A 1 116 ? 12.997 1.506 -18.128 1.00 86.50 116 PHE A N 1
ATOM 883 C CA . PHE A 1 116 ? 12.014 2.055 -17.194 1.00 86.50 116 PHE A CA 1
ATOM 884 C C . PHE A 1 116 ? 10.580 1.799 -17.664 1.00 86.50 116 PHE A C 1
ATOM 886 O O . PHE A 1 116 ? 9.722 1.446 -16.864 1.00 86.50 116 PHE A O 1
ATOM 893 N N . ASP A 1 117 ? 10.320 1.905 -18.970 1.00 85.75 117 ASP A N 1
ATOM 894 C CA . ASP A 1 117 ? 8.954 1.775 -19.496 1.00 85.75 117 ASP A CA 1
ATOM 895 C C . ASP A 1 117 ? 8.581 0.342 -19.928 1.00 85.75 117 ASP A C 1
ATOM 897 O O . ASP A 1 117 ? 7.488 0.130 -20.460 1.00 85.75 117 ASP A O 1
ATOM 901 N N . VAL A 1 118 ? 9.467 -0.649 -19.754 1.00 86.38 118 VAL A N 1
ATOM 902 C CA . VAL A 1 118 ? 9.220 -2.024 -20.230 1.00 86.38 118 VAL A CA 1
ATOM 903 C C . VAL A 1 118 ? 8.018 -2.663 -19.540 1.00 86.38 118 VAL A C 1
ATOM 905 O O . VAL A 1 118 ? 7.190 -3.281 -20.200 1.00 86.38 118 VAL A O 1
ATOM 908 N N . GLU A 1 119 ? 7.878 -2.496 -18.230 1.00 85.31 119 GLU A N 1
ATOM 909 C CA . GLU A 1 119 ? 6.835 -3.170 -17.459 1.00 85.31 119 GLU A CA 1
ATOM 910 C C . GLU A 1 119 ? 5.440 -2.540 -17.624 1.00 85.31 119 GLU A C 1
ATOM 912 O O . GLU A 1 119 ? 4.480 -3.288 -17.823 1.00 85.31 119 GLU A O 1
ATOM 917 N N . PRO A 1 120 ? 5.285 -1.200 -17.650 1.00 82.88 120 PRO A N 1
ATOM 918 C CA . PRO A 1 120 ? 3.983 -0.582 -17.902 1.00 82.88 120 PRO A CA 1
ATOM 919 C C . PRO A 1 120 ? 3.438 -0.821 -19.320 1.00 82.88 120 PRO A C 1
ATOM 921 O O . PRO A 1 120 ? 2.220 -0.806 -19.528 1.00 82.88 120 PRO A O 1
ATOM 924 N N . LEU A 1 121 ? 4.321 -0.996 -20.313 1.00 84.75 121 LEU A N 1
ATOM 925 C CA . LEU A 1 121 ? 3.950 -1.027 -21.733 1.00 84.75 121 LEU A CA 1
ATOM 926 C C . LEU A 1 121 ? 3.892 -2.435 -22.334 1.00 84.75 121 LEU A C 1
ATOM 928 O O . LEU A 1 121 ? 3.095 -2.651 -23.252 1.00 84.75 121 LEU A O 1
ATOM 932 N N . LEU A 1 122 ? 4.706 -3.385 -21.855 1.00 87.25 122 LEU A N 1
ATOM 933 C CA . LEU A 1 122 ? 4.723 -4.754 -22.377 1.00 87.25 122 LEU A CA 1
ATOM 934 C C . LEU A 1 122 ? 3.931 -5.723 -21.494 1.00 87.25 122 LEU A C 1
ATOM 936 O O . LEU A 1 122 ? 3.931 -5.621 -20.270 1.00 87.25 122 LEU A O 1
ATOM 940 N N . PRO A 1 123 ? 3.323 -6.764 -22.091 1.00 87.75 123 PRO A N 1
ATOM 941 C CA . PRO A 1 123 ? 2.847 -7.913 -21.334 1.00 87.75 123 PRO A CA 1
ATOM 942 C C . PRO A 1 123 ? 3.986 -8.553 -20.527 1.00 87.75 123 PRO A C 1
ATOM 944 O O . PRO A 1 123 ? 5.075 -8.763 -21.065 1.00 87.75 123 PRO A O 1
ATOM 947 N N . LYS A 1 124 ? 3.709 -8.981 -19.286 1.00 85.81 124 LYS A N 1
ATOM 948 C CA . LYS A 1 124 ? 4.702 -9.568 -18.355 1.00 85.81 124 LYS A CA 1
ATOM 949 C C . LYS A 1 124 ? 5.591 -10.656 -18.978 1.00 85.81 124 LYS A C 1
ATOM 951 O O . LYS A 1 124 ? 6.777 -10.738 -18.675 1.00 85.81 124 LYS A O 1
ATOM 956 N N . ARG A 1 125 ? 5.043 -11.461 -19.898 1.00 87.31 125 ARG A N 1
ATOM 957 C CA . ARG A 1 125 ? 5.776 -12.517 -20.625 1.00 87.31 125 ARG A CA 1
ATOM 958 C C . ARG A 1 125 ? 6.912 -12.004 -21.522 1.00 87.31 125 ARG A C 1
ATOM 960 O O . ARG A 1 125 ? 7.863 -12.739 -21.755 1.00 87.31 125 ARG A O 1
ATOM 967 N N . PHE A 1 126 ? 6.825 -10.769 -22.019 1.00 89.81 126 PHE A N 1
ATOM 968 C CA . PHE A 1 126 ? 7.799 -10.180 -22.945 1.00 89.81 126 PHE A CA 1
ATOM 969 C C . PHE A 1 126 ? 8.760 -9.189 -22.281 1.00 89.81 126 PHE A C 1
ATOM 971 O O . PHE A 1 126 ? 9.686 -8.725 -22.939 1.00 89.81 126 PHE A O 1
ATOM 978 N N . VAL A 1 127 ? 8.601 -8.904 -20.984 1.00 90.25 127 VAL A N 1
ATOM 979 C CA . VAL A 1 127 ? 9.462 -7.954 -20.259 1.00 90.25 127 VAL A CA 1
ATOM 980 C C . VAL A 1 127 ? 10.935 -8.352 -20.356 1.00 90.25 127 VAL A C 1
ATOM 982 O O . VAL A 1 127 ? 11.768 -7.536 -20.736 1.00 90.25 127 VAL A O 1
ATOM 985 N N . ARG A 1 128 ? 11.254 -9.634 -20.131 1.00 90.94 128 ARG A N 1
ATOM 986 C CA . ARG A 1 128 ? 12.630 -10.142 -20.269 1.00 90.94 128 ARG A CA 1
ATOM 987 C C . ARG A 1 128 ? 13.188 -9.922 -21.673 1.00 90.94 128 ARG A C 1
ATOM 989 O O . ARG A 1 128 ? 14.329 -9.504 -21.801 1.00 90.94 128 ARG A O 1
ATOM 996 N N . ALA A 1 129 ? 12.387 -10.158 -22.713 1.00 92.44 129 ALA A N 1
ATOM 997 C CA . ALA A 1 129 ? 12.818 -9.935 -24.090 1.00 92.44 129 ALA A CA 1
ATOM 998 C C . ALA A 1 129 ? 13.137 -8.451 -24.344 1.00 92.44 129 ALA A C 1
ATOM 1000 O O . ALA A 1 129 ? 14.196 -8.151 -24.883 1.00 92.44 129 ALA A O 1
ATOM 1001 N N . GLY A 1 130 ? 12.289 -7.528 -23.872 1.00 91.19 130 GLY A N 1
ATOM 1002 C CA . GLY A 1 130 ? 12.538 -6.083 -23.978 1.00 91.19 130 GLY A CA 1
ATOM 1003 C C . GLY A 1 130 ? 13.814 -5.627 -23.257 1.00 91.19 130 GLY A C 1
ATOM 1004 O O . GLY A 1 130 ? 14.592 -4.843 -23.809 1.00 91.19 130 GLY A O 1
ATOM 1005 N N . LEU A 1 131 ? 14.085 -6.172 -22.062 1.00 93.38 131 LEU A N 1
ATOM 1006 C CA . LEU A 1 131 ? 15.332 -5.921 -21.327 1.00 93.38 131 LEU A CA 1
ATOM 1007 C C . LEU A 1 131 ? 16.560 -6.386 -22.127 1.00 93.38 131 LEU A C 1
ATOM 1009 O O . LEU A 1 131 ? 17.518 -5.629 -22.267 1.00 93.38 131 LEU A O 1
ATOM 1013 N N . LEU A 1 132 ? 16.518 -7.597 -22.697 1.00 94.38 132 LEU A N 1
ATOM 1014 C CA . LEU A 1 132 ? 17.616 -8.138 -23.509 1.00 94.38 132 LEU A CA 1
ATOM 1015 C C . LEU A 1 132 ? 17.860 -7.296 -24.769 1.00 94.38 132 LEU A C 1
ATOM 1017 O O . LEU A 1 132 ? 19.002 -6.951 -25.063 1.00 94.38 132 LEU A O 1
ATOM 1021 N N . THR A 1 133 ? 16.805 -6.898 -25.488 1.00 93.38 133 THR A N 1
ATOM 1022 C CA . THR A 1 133 ? 16.930 -6.045 -26.684 1.00 93.38 133 THR A CA 1
ATOM 1023 C C . THR A 1 133 ? 17.539 -4.678 -26.353 1.00 93.38 133 THR A C 1
ATOM 1025 O O . THR A 1 133 ? 18.395 -4.173 -27.083 1.00 93.38 133 THR A O 1
ATOM 1028 N N . THR A 1 134 ? 17.155 -4.089 -25.219 1.00 93.06 134 THR A N 1
ATOM 1029 C CA . THR A 1 134 ? 17.735 -2.819 -24.753 1.00 93.06 134 THR A CA 1
ATOM 1030 C C . THR A 1 134 ? 19.214 -2.988 -24.384 1.00 93.06 134 THR A C 1
ATOM 1032 O O . THR A 1 134 ? 20.037 -2.141 -24.735 1.00 93.06 134 THR A O 1
ATOM 1035 N N . ALA A 1 135 ? 19.579 -4.114 -23.763 1.00 94.81 135 ALA A N 1
ATOM 1036 C CA . ALA A 1 135 ? 20.963 -4.425 -23.413 1.00 94.81 135 ALA A CA 1
ATOM 1037 C C . ALA A 1 135 ? 21.867 -4.609 -24.637 1.00 94.81 135 ALA A C 1
ATOM 1039 O O . ALA A 1 135 ? 23.005 -4.148 -24.607 1.00 94.81 135 ALA A O 1
ATOM 1040 N N . VAL A 1 136 ? 21.368 -5.207 -25.728 1.00 94.56 136 VAL A N 1
ATOM 1041 C CA . VAL A 1 136 ? 22.108 -5.282 -27.006 1.00 94.56 136 VAL A CA 1
ATOM 1042 C C . VAL A 1 136 ? 22.447 -3.881 -27.516 1.00 94.56 136 VAL A C 1
ATOM 1044 O O . VAL A 1 136 ? 23.583 -3.622 -27.908 1.00 94.56 136 VAL A O 1
ATOM 1047 N N . THR A 1 137 ? 21.470 -2.971 -27.471 1.00 93.06 137 THR A N 1
ATOM 1048 C CA . THR A 1 137 ? 21.620 -1.588 -27.946 1.00 93.06 137 THR A CA 1
ATOM 1049 C C . THR A 1 137 ? 22.701 -0.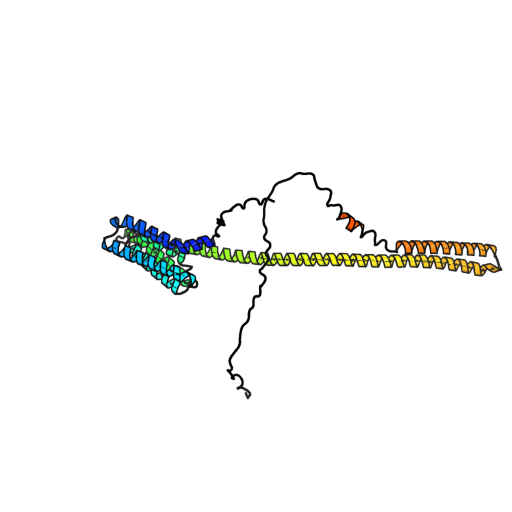845 -27.156 1.00 93.06 137 THR A C 1
ATOM 1051 O O . THR A 1 137 ? 23.608 -0.255 -27.739 1.00 93.06 137 THR A O 1
ATOM 1054 N N . LEU A 1 138 ? 22.650 -0.933 -25.823 1.00 94.44 138 LEU A N 1
ATOM 1055 C CA . LEU A 1 138 ? 23.645 -0.311 -24.948 1.00 94.44 138 LEU A CA 1
ATOM 1056 C C . LEU A 1 138 ? 25.031 -0.943 -25.090 1.00 94.44 138 LEU A C 1
ATOM 1058 O O . LEU A 1 138 ? 26.030 -0.229 -25.080 1.00 94.44 138 LEU A O 1
ATOM 1062 N N . ALA A 1 139 ? 25.118 -2.270 -25.181 1.00 94.44 139 ALA A N 1
ATOM 1063 C CA . ALA A 1 139 ? 26.400 -2.949 -25.329 1.00 94.44 139 ALA A CA 1
ATOM 1064 C C . ALA A 1 139 ? 27.077 -2.553 -26.645 1.00 94.44 139 ALA A C 1
ATOM 1066 O O . ALA A 1 139 ? 28.262 -2.232 -26.641 1.00 94.44 139 ALA A O 1
ATOM 1067 N N . GLY A 1 140 ? 26.305 -2.489 -27.736 1.00 92.81 140 GLY A N 1
ATOM 1068 C CA . GLY A 1 140 ? 26.783 -2.078 -29.054 1.00 92.81 140 GLY A CA 1
ATOM 1069 C C . GLY A 1 140 ? 27.318 -0.651 -29.085 1.00 92.81 140 GLY A C 1
ATOM 1070 O O . GLY A 1 140 ? 28.392 -0.405 -29.631 1.00 92.81 140 GLY A O 1
ATOM 1071 N N . SER A 1 141 ? 26.620 0.292 -28.447 1.00 91.56 141 SER A N 1
ATOM 1072 C CA . SER A 1 141 ? 27.083 1.682 -28.382 1.00 91.56 141 SER A CA 1
ATOM 1073 C C . SER A 1 141 ? 28.368 1.834 -27.558 1.00 91.56 141 SER A C 1
ATOM 1075 O O . SER A 1 141 ? 29.214 2.661 -27.881 1.00 91.56 141 SER A O 1
ATOM 1077 N N . GLN A 1 142 ? 28.532 1.035 -26.499 1.00 92.69 142 GLN A N 1
ATOM 1078 C CA . GLN A 1 142 ? 29.689 1.088 -25.598 1.00 92.69 142 GLN A CA 1
ATOM 1079 C C . GLN A 1 142 ? 30.914 0.338 -26.144 1.00 92.69 142 GLN A C 1
ATOM 1081 O O . GLN A 1 142 ? 32.042 0.718 -25.844 1.00 92.69 142 GLN A O 1
ATOM 1086 N N . SER A 1 143 ? 30.721 -0.695 -26.971 1.00 91.56 143 SER A N 1
ATOM 1087 C CA . SER A 1 143 ? 31.809 -1.486 -27.566 1.00 91.56 143 SER A CA 1
ATOM 1088 C C . SER A 1 143 ? 32.459 -0.845 -28.799 1.00 91.56 143 SER A C 1
ATOM 1090 O O . SER A 1 143 ? 33.236 -1.502 -29.491 1.00 91.56 143 SER A O 1
ATOM 1092 N N . GLY A 1 144 ? 32.134 0.416 -29.101 1.00 81.94 144 GLY A N 1
ATOM 1093 C CA . GLY A 1 144 ? 32.645 1.136 -30.271 1.00 81.94 144 GLY A CA 1
ATOM 1094 C C . GLY A 1 144 ? 31.765 1.035 -31.520 1.00 81.94 144 GLY A C 1
ATOM 1095 O O . GLY A 1 144 ? 32.268 1.241 -32.619 1.00 81.94 144 GLY A O 1
ATOM 1096 N N . GLY A 1 145 ? 30.475 0.722 -31.364 1.00 83.12 145 GLY A N 1
ATOM 1097 C CA . GLY A 1 145 ? 29.506 0.649 -32.456 1.00 83.12 145 GLY A CA 1
ATOM 1098 C C . GLY A 1 145 ? 29.222 -0.775 -32.937 1.00 83.12 145 GLY A C 1
ATOM 1099 O O . GLY A 1 145 ? 29.857 -1.748 -32.519 1.00 83.12 145 GLY A O 1
ATOM 1100 N N . LEU A 1 146 ? 28.227 -0.889 -33.819 1.00 83.06 146 LEU A N 1
ATOM 1101 C CA . LEU A 1 146 ? 27.799 -2.144 -34.427 1.00 83.06 146 LEU A CA 1
ATOM 1102 C C . LEU A 1 146 ? 27.954 -2.076 -35.963 1.00 83.06 146 LEU A C 1
ATOM 1104 O O . LEU A 1 146 ? 27.638 -1.042 -36.549 1.00 83.06 146 LEU A O 1
ATOM 1108 N N . PRO A 1 147 ? 28.395 -3.164 -36.626 1.00 85.19 147 PRO A N 1
ATOM 1109 C CA . PRO A 1 147 ? 28.990 -4.359 -36.029 1.00 85.19 147 PRO A CA 1
ATOM 1110 C C . PRO A 1 147 ? 30.378 -4.057 -35.416 1.00 85.19 147 PRO A C 1
ATOM 1112 O O . PRO A 1 147 ? 31.081 -3.172 -35.906 1.00 85.19 147 PRO A O 1
ATOM 1115 N N . PRO A 1 148 ? 30.816 -4.789 -34.372 1.00 89.38 148 PRO A N 1
ATOM 1116 C CA . PRO A 1 148 ? 32.138 -4.586 -33.785 1.00 89.38 148 PRO A CA 1
ATOM 1117 C C . PRO A 1 148 ? 33.261 -4.838 -34.807 1.00 89.38 148 PRO A C 1
ATOM 1119 O O . PRO A 1 148 ? 33.325 -5.904 -35.422 1.00 89.38 148 PRO A O 1
ATOM 1122 N N . ALA A 1 149 ? 34.162 -3.865 -34.973 1.00 87.56 149 ALA A N 1
ATOM 1123 C CA . ALA A 1 149 ? 35.185 -3.878 -36.026 1.00 87.56 149 ALA A CA 1
ATOM 1124 C C . ALA A 1 149 ? 36.419 -4.749 -35.717 1.00 87.56 149 ALA A C 1
ATOM 1126 O O . ALA A 1 149 ? 37.158 -5.123 -36.625 1.00 87.56 149 ALA A O 1
ATOM 1127 N N . SER A 1 150 ? 36.671 -5.063 -34.444 1.00 93.12 150 SER A N 1
ATOM 1128 C CA . SER A 1 150 ? 37.852 -5.809 -33.995 1.00 93.12 150 SER A CA 1
ATOM 1129 C C . SER A 1 150 ? 37.467 -6.940 -33.041 1.00 93.12 150 SER A C 1
ATOM 1131 O O . SER A 1 150 ? 36.411 -6.899 -32.405 1.00 93.12 150 SER A O 1
ATOM 1133 N N . LEU A 1 151 ? 38.347 -7.937 -32.889 1.00 93.44 151 LEU A N 1
ATOM 1134 C CA . LEU A 1 151 ? 38.164 -8.998 -31.892 1.00 93.44 151 LEU A CA 1
ATOM 1135 C C . LEU A 1 151 ? 38.035 -8.418 -30.474 1.00 93.44 151 LEU A C 1
ATOM 1137 O O . LEU A 1 151 ? 37.202 -8.875 -29.698 1.00 93.44 151 LEU A O 1
ATOM 1141 N N . MET A 1 152 ? 38.810 -7.375 -30.155 1.00 92.44 152 MET A N 1
ATOM 1142 C CA . MET A 1 152 ? 38.728 -6.689 -28.864 1.00 92.44 152 MET A CA 1
ATOM 1143 C C . MET A 1 152 ? 37.350 -6.044 -28.656 1.00 92.44 152 MET A C 1
ATOM 1145 O O . MET A 1 152 ? 36.780 -6.170 -27.576 1.00 92.44 152 MET A O 1
ATOM 1149 N N . ASN A 1 153 ? 36.768 -5.428 -29.692 1.00 92.31 153 ASN A N 1
ATOM 1150 C CA . ASN A 1 153 ? 35.425 -4.845 -29.616 1.00 92.31 153 ASN A CA 1
ATOM 1151 C C . ASN A 1 153 ? 34.348 -5.930 -29.472 1.00 92.31 153 ASN A C 1
ATOM 1153 O O . ASN A 1 153 ? 33.374 -5.720 -28.759 1.00 92.31 153 ASN A O 1
ATOM 1157 N N . TRP A 1 154 ? 34.527 -7.100 -30.092 1.00 94.06 154 TRP A N 1
ATOM 1158 C CA . TRP A 1 154 ? 33.647 -8.255 -29.884 1.00 94.06 154 TRP A CA 1
ATOM 1159 C C . TRP A 1 154 ? 33.696 -8.772 -28.447 1.00 94.06 154 TRP A C 1
ATOM 1161 O O . TRP A 1 154 ? 32.653 -9.017 -27.841 1.00 94.06 154 TRP A O 1
ATOM 1171 N N . VAL A 1 155 ? 34.897 -8.897 -27.877 1.00 95.62 155 VAL A N 1
ATOM 1172 C CA . VAL A 1 155 ? 35.068 -9.275 -26.469 1.00 95.62 155 VAL A CA 1
ATOM 1173 C C . VAL A 1 155 ? 34.420 -8.229 -25.560 1.00 95.62 155 VAL A C 1
ATOM 1175 O O . VAL A 1 155 ? 33.626 -8.590 -24.691 1.00 95.62 155 VAL A O 1
ATOM 1178 N N . ALA A 1 156 ? 34.681 -6.940 -25.800 1.00 94.19 156 ALA A N 1
ATOM 1179 C CA . ALA A 1 156 ? 34.070 -5.845 -25.054 1.00 94.19 156 ALA A CA 1
ATOM 1180 C C . ALA A 1 156 ? 32.536 -5.867 -25.157 1.00 94.19 156 ALA A C 1
ATOM 1182 O O . ALA A 1 156 ? 31.864 -5.767 -24.135 1.00 94.19 156 ALA A O 1
ATOM 1183 N N . PHE A 1 157 ? 31.978 -6.069 -26.355 1.00 95.56 157 PHE A N 1
ATOM 1184 C CA . PHE A 1 157 ? 30.538 -6.193 -26.586 1.00 95.56 157 PHE A CA 1
ATOM 1185 C C . PHE A 1 157 ? 29.925 -7.324 -25.757 1.00 95.56 157 PHE A C 1
ATOM 1187 O O . PHE A 1 157 ? 28.954 -7.094 -25.041 1.00 95.56 157 PHE A O 1
ATOM 1194 N N . CYS A 1 158 ? 30.504 -8.528 -25.799 1.00 96.00 158 CYS A N 1
ATOM 1195 C CA . CYS A 1 158 ? 30.001 -9.675 -25.042 1.00 96.00 158 CYS A CA 1
ATOM 1196 C C . CYS A 1 158 ? 30.041 -9.426 -23.528 1.00 96.00 158 CYS A C 1
ATOM 1198 O O . CYS A 1 158 ? 29.059 -9.694 -22.834 1.00 96.00 158 CYS A O 1
ATOM 1200 N N . VAL A 1 159 ? 31.147 -8.873 -23.017 1.00 96.56 159 VAL A N 1
ATOM 1201 C CA . VAL A 1 159 ? 31.289 -8.534 -21.593 1.00 96.56 159 VAL A CA 1
ATOM 1202 C C . VAL A 1 159 ? 30.265 -7.474 -21.186 1.00 96.56 159 VAL A C 1
ATOM 1204 O O . VAL A 1 159 ? 29.520 -7.673 -20.225 1.00 96.56 159 VAL A O 1
ATOM 1207 N N . LEU A 1 160 ? 30.169 -6.375 -21.937 1.00 95.69 160 LEU A N 1
ATOM 1208 C CA . LEU A 1 160 ? 29.224 -5.292 -21.670 1.00 95.69 160 LEU A CA 1
ATOM 1209 C C . LEU A 1 160 ? 27.776 -5.769 -21.771 1.00 95.69 160 LEU A C 1
ATOM 1211 O O . LEU A 1 160 ? 26.952 -5.370 -20.951 1.00 95.69 160 LEU A O 1
ATOM 1215 N N . TYR A 1 161 ? 27.453 -6.645 -22.720 1.00 96.06 161 TYR A N 1
ATOM 1216 C CA . TYR A 1 161 ? 26.126 -7.237 -22.840 1.00 96.06 161 TYR A CA 1
ATOM 1217 C C . TYR A 1 161 ? 25.762 -8.047 -21.594 1.00 96.06 161 TYR A C 1
ATOM 1219 O O . TYR A 1 161 ? 24.713 -7.804 -21.001 1.00 96.06 161 TYR A O 1
ATOM 1227 N N . VAL A 1 162 ? 26.649 -8.937 -21.132 1.00 97.12 162 VAL A N 1
ATOM 1228 C CA . VAL A 1 162 ? 26.432 -9.711 -19.897 1.00 97.12 162 VAL A CA 1
ATOM 1229 C C . VAL A 1 162 ? 26.244 -8.787 -18.694 1.00 97.12 162 VAL A C 1
ATOM 1231 O O . VAL A 1 162 ? 25.318 -8.994 -17.907 1.00 97.12 162 VAL A O 1
ATOM 1234 N N . VAL A 1 163 ? 27.062 -7.738 -18.568 1.00 96.75 163 VAL A N 1
ATOM 1235 C CA . VAL A 1 163 ? 26.947 -6.754 -17.480 1.00 96.75 163 VAL A CA 1
ATOM 1236 C C . VAL A 1 163 ? 25.603 -6.021 -17.533 1.00 96.75 163 VAL A C 1
ATOM 1238 O O . VAL A 1 163 ? 24.897 -5.978 -16.525 1.00 96.75 163 VAL A O 1
ATOM 1241 N N . ASN A 1 164 ? 25.206 -5.497 -18.697 1.00 95.38 164 ASN A N 1
ATOM 1242 C CA . ASN A 1 164 ? 23.945 -4.767 -18.865 1.00 95.38 164 ASN A CA 1
ATOM 1243 C C . ASN A 1 164 ? 22.730 -5.665 -18.597 1.00 95.38 164 ASN A C 1
ATOM 1245 O O . ASN A 1 164 ? 21.819 -5.254 -17.881 1.00 95.38 164 ASN A O 1
ATOM 1249 N N . VAL A 1 165 ? 22.728 -6.900 -19.109 1.00 95.25 165 VAL A N 1
ATOM 1250 C CA . VAL A 1 165 ? 21.656 -7.876 -18.852 1.00 95.25 165 VAL A CA 1
ATOM 1251 C C . VAL A 1 165 ? 21.570 -8.213 -17.367 1.00 95.25 165 VAL A C 1
ATOM 1253 O O . VAL A 1 165 ? 20.477 -8.206 -16.804 1.00 95.25 165 VAL A O 1
ATOM 1256 N N . THR A 1 166 ? 22.706 -8.475 -16.717 1.00 95.31 166 THR A N 1
ATOM 1257 C CA . THR A 1 166 ? 22.743 -8.804 -15.285 1.00 95.31 166 THR A CA 1
ATOM 1258 C C . THR A 1 166 ? 22.197 -7.652 -14.448 1.00 95.31 166 THR A C 1
ATOM 1260 O O . THR A 1 166 ? 21.350 -7.870 -13.583 1.00 95.31 166 THR A O 1
ATOM 1263 N N . LEU A 1 167 ? 22.620 -6.420 -14.742 1.00 94.31 167 LEU A N 1
ATOM 1264 C CA . LEU A 1 167 ? 22.163 -5.227 -14.037 1.00 94.31 167 LEU A CA 1
ATOM 1265 C C . LEU A 1 167 ? 20.665 -4.971 -14.258 1.00 94.31 167 LEU A C 1
ATOM 1267 O O . LEU A 1 167 ? 19.932 -4.729 -13.300 1.00 94.31 167 LEU A O 1
ATOM 1271 N N . ALA A 1 168 ? 20.195 -5.082 -15.502 1.00 92.31 168 ALA A N 1
ATOM 1272 C CA . ALA A 1 168 ? 18.793 -4.893 -15.857 1.00 92.31 168 ALA A CA 1
ATOM 1273 C C . ALA A 1 168 ? 17.884 -5.931 -15.180 1.00 92.31 168 ALA A C 1
ATOM 1275 O O . ALA A 1 168 ? 16.852 -5.577 -14.612 1.00 92.31 168 ALA A O 1
ATOM 1276 N N . LEU A 1 169 ? 18.281 -7.209 -15.187 1.00 92.38 169 LEU A N 1
ATOM 1277 C CA . LEU A 1 169 ? 17.544 -8.271 -14.502 1.00 92.38 169 LEU A CA 1
ATOM 1278 C C . LEU A 1 169 ? 17.572 -8.102 -12.982 1.00 92.38 169 LEU A C 1
ATOM 1280 O O . LEU A 1 169 ? 16.559 -8.359 -12.336 1.00 92.38 169 LEU A O 1
ATOM 1284 N N . PHE A 1 170 ? 18.694 -7.657 -12.409 1.00 92.69 170 PHE A N 1
ATOM 1285 C CA . PHE A 1 170 ? 18.799 -7.377 -10.979 1.00 92.69 170 PHE A CA 1
ATOM 1286 C C . PHE A 1 170 ? 17.843 -6.259 -10.555 1.00 92.69 170 PHE A C 1
ATOM 1288 O O . PHE A 1 170 ? 17.047 -6.467 -9.642 1.00 92.69 170 PHE A O 1
ATOM 1295 N N . PHE A 1 171 ? 17.860 -5.107 -11.235 1.00 89.31 171 PHE A N 1
ATOM 1296 C CA . PHE A 1 171 ? 16.947 -4.005 -10.920 1.00 89.31 171 PHE A CA 1
ATOM 1297 C C . PHE A 1 171 ? 15.485 -4.377 -11.150 1.00 89.31 171 PHE A C 1
ATOM 1299 O O . PHE A 1 171 ? 14.649 -4.060 -10.307 1.00 89.31 171 PHE A O 1
ATOM 1306 N N . TRP A 1 172 ? 15.177 -5.104 -12.228 1.00 89.50 172 TRP A N 1
ATOM 1307 C CA . TRP A 1 172 ? 13.829 -5.623 -12.455 1.00 89.50 172 TRP A CA 1
ATOM 1308 C C . TRP A 1 172 ? 13.381 -6.554 -11.317 1.00 89.50 172 TRP A C 1
ATOM 1310 O O . TRP A 1 172 ? 12.272 -6.430 -10.804 1.00 89.50 172 TRP A O 1
ATOM 1320 N N . HIS A 1 173 ? 14.258 -7.448 -10.854 1.00 88.25 173 HIS A N 1
ATOM 1321 C CA . HIS A 1 173 ? 13.970 -8.355 -9.740 1.00 88.25 173 HIS A CA 1
ATOM 1322 C C . HIS A 1 173 ? 13.799 -7.630 -8.400 1.00 88.25 173 HIS A C 1
ATOM 1324 O O . HIS A 1 173 ? 12.938 -8.004 -7.603 1.00 88.25 173 HIS A O 1
ATOM 1330 N N . VAL A 1 174 ? 14.606 -6.597 -8.138 1.00 88.25 174 VAL A N 1
ATOM 1331 C CA . VAL A 1 174 ? 14.476 -5.753 -6.940 1.00 88.25 174 VAL A CA 1
ATOM 1332 C C . VAL A 1 174 ? 13.162 -4.973 -6.975 1.00 88.25 174 VAL A C 1
ATOM 1334 O O . VAL A 1 174 ? 12.420 -5.044 -5.998 1.00 88.25 174 VAL A O 1
ATOM 1337 N N . GLY A 1 175 ? 12.824 -4.337 -8.100 1.00 83.69 175 GLY A N 1
ATOM 1338 C CA . GLY A 1 175 ? 11.564 -3.604 -8.266 1.00 83.69 175 GLY A CA 1
ATOM 1339 C C . GLY A 1 175 ? 10.338 -4.494 -8.050 1.00 83.69 175 GLY A C 1
ATOM 1340 O O . GLY A 1 175 ? 9.477 -4.181 -7.233 1.00 83.69 175 GLY A O 1
ATOM 1341 N N . MET A 1 176 ? 10.323 -5.687 -8.654 1.00 81.81 176 MET A N 1
ATOM 1342 C CA . MET A 1 176 ? 9.251 -6.672 -8.446 1.00 81.81 176 MET A CA 1
ATOM 1343 C C . MET A 1 176 ? 9.083 -7.077 -6.971 1.00 81.81 176 MET A C 1
ATOM 1345 O O . MET A 1 176 ? 7.970 -7.332 -6.512 1.00 81.81 176 MET A O 1
ATOM 1349 N N . ARG A 1 177 ? 10.182 -7.153 -6.207 1.00 82.75 177 ARG A N 1
ATOM 1350 C CA . ARG A 1 177 ? 10.132 -7.455 -4.767 1.00 82.75 177 ARG A CA 1
ATOM 1351 C C . ARG A 1 177 ? 9.624 -6.284 -3.937 1.00 82.75 177 ARG A C 1
ATOM 1353 O O . ARG A 1 177 ? 9.006 -6.523 -2.900 1.00 82.75 177 ARG A O 1
ATOM 1360 N N . GLU A 1 178 ? 9.929 -5.055 -4.331 1.00 82.88 178 GLU A N 1
ATOM 1361 C CA . GLU A 1 178 ? 9.440 -3.853 -3.653 1.00 82.88 178 GLU A CA 1
ATOM 1362 C C . GLU A 1 178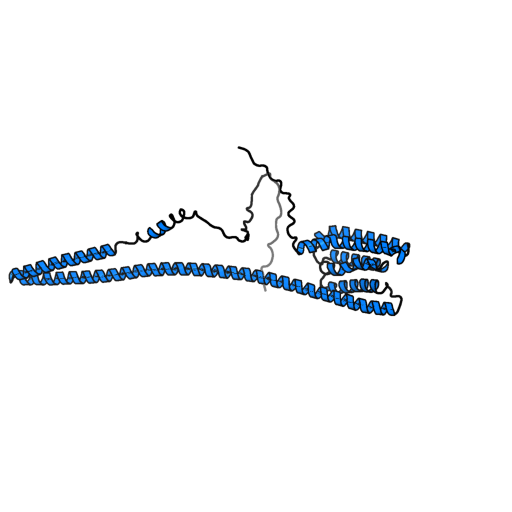 ? 7.928 -3.710 -3.823 1.00 82.88 178 GLU A C 1
ATOM 1364 O O . GLU A 1 178 ? 7.232 -3.527 -2.823 1.00 82.88 178 GLU A O 1
ATOM 1369 N N . ASP A 1 179 ? 7.414 -3.922 -5.035 1.00 81.06 179 ASP A N 1
ATOM 1370 C CA . ASP A 1 179 ? 5.978 -3.876 -5.326 1.00 81.06 179 ASP A CA 1
ATOM 1371 C C . ASP A 1 179 ? 5.190 -4.932 -4.545 1.00 81.06 179 ASP A C 1
ATOM 1373 O O . ASP A 1 179 ? 4.140 -4.637 -3.968 1.00 81.06 179 ASP A O 1
ATOM 1377 N N . GLU A 1 180 ? 5.705 -6.162 -4.479 1.00 84.81 180 GLU A N 1
ATOM 1378 C CA . GLU A 1 180 ? 5.056 -7.240 -3.730 1.00 84.81 180 GLU A CA 1
ATOM 1379 C C . GLU A 1 180 ? 5.044 -6.945 -2.225 1.00 84.81 180 GLU A C 1
ATOM 1381 O O . GLU A 1 180 ? 4.014 -7.076 -1.563 1.00 84.81 180 GLU A O 1
ATOM 1386 N N . LYS A 1 181 ? 6.168 -6.466 -1.674 1.00 84.19 181 LYS A N 1
ATOM 1387 C CA . LYS A 1 181 ? 6.233 -6.050 -0.266 1.00 84.19 181 LYS A CA 1
ATOM 1388 C C . LYS A 1 181 ? 5.277 -4.902 0.027 1.00 84.19 181 LYS A C 1
ATOM 1390 O O . LYS A 1 181 ? 4.620 -4.933 1.064 1.00 84.19 181 LYS A O 1
ATOM 1395 N N . ALA A 1 182 ? 5.186 -3.914 -0.860 1.00 83.38 182 ALA A N 1
ATOM 1396 C CA . ALA A 1 182 ? 4.279 -2.786 -0.698 1.00 83.38 182 ALA A CA 1
ATOM 1397 C C . ALA A 1 182 ? 2.812 -3.245 -0.686 1.00 83.38 182 ALA A C 1
ATOM 1399 O O . ALA A 1 182 ? 2.036 -2.786 0.154 1.00 83.38 182 ALA A O 1
ATOM 1400 N N . ARG A 1 183 ? 2.441 -4.199 -1.553 1.00 88.25 183 ARG A N 1
ATOM 1401 C CA . ARG A 1 183 ? 1.101 -4.810 -1.568 1.00 88.25 183 ARG A CA 1
ATOM 1402 C C . ARG A 1 183 ? 0.801 -5.563 -0.279 1.00 88.25 183 ARG A C 1
ATOM 1404 O O . ARG A 1 183 ? -0.198 -5.261 0.368 1.00 88.25 183 ARG A O 1
ATOM 1411 N N . ILE A 1 184 ? 1.692 -6.464 0.135 1.00 92.31 184 ILE A N 1
ATOM 1412 C CA . ILE A 1 184 ? 1.531 -7.245 1.370 1.00 92.31 184 ILE A CA 1
ATOM 1413 C C . ILE A 1 184 ? 1.425 -6.316 2.586 1.00 92.31 184 ILE A C 1
ATOM 1415 O O . ILE A 1 184 ? 0.573 -6.515 3.451 1.00 92.31 184 ILE A O 1
ATOM 1419 N N . GLN A 1 185 ? 2.255 -5.272 2.656 1.00 91.31 185 GLN A N 1
ATOM 1420 C CA . GLN A 1 185 ? 2.189 -4.283 3.734 1.00 91.31 185 GLN A CA 1
ATOM 1421 C C . GLN A 1 185 ? 0.858 -3.529 3.733 1.00 91.31 185 GLN A C 1
ATOM 1423 O O . GLN A 1 185 ? 0.258 -3.370 4.794 1.00 91.31 185 GLN A O 1
ATOM 1428 N N . ALA A 1 186 ? 0.371 -3.097 2.567 1.00 91.19 186 ALA A N 1
ATOM 1429 C CA . ALA A 1 186 ? -0.915 -2.418 2.454 1.00 91.19 186 ALA A CA 1
ATOM 1430 C C . ALA A 1 186 ? -2.085 -3.323 2.881 1.00 91.19 186 ALA A C 1
ATOM 1432 O O . ALA A 1 186 ? -2.972 -2.874 3.609 1.00 91.19 186 ALA A O 1
ATOM 1433 N N . GLU A 1 187 ? -2.067 -4.598 2.488 1.00 94.81 187 GLU A N 1
ATOM 1434 C CA . GLU A 1 187 ? -3.066 -5.591 2.901 1.00 94.81 187 GLU A CA 1
ATOM 1435 C C . GLU A 1 187 ? -3.015 -5.857 4.409 1.00 94.81 187 GLU A C 1
ATOM 1437 O O . GLU A 1 187 ? -4.050 -5.810 5.073 1.00 94.81 187 GLU A O 1
ATOM 1442 N N . THR A 1 188 ? -1.815 -6.033 4.968 1.00 95.25 188 THR A N 1
ATOM 1443 C CA . THR A 1 188 ? -1.612 -6.249 6.410 1.00 95.25 188 THR A CA 1
ATOM 1444 C C . THR A 1 188 ? -2.110 -5.061 7.230 1.00 95.25 188 THR A C 1
ATOM 1446 O O . THR A 1 188 ? -2.783 -5.242 8.243 1.00 95.25 188 THR A O 1
ATOM 1449 N N . ILE A 1 189 ? -1.817 -3.829 6.794 1.00 95.00 189 ILE A N 1
ATOM 1450 C CA . ILE A 1 189 ? -2.308 -2.611 7.454 1.00 95.00 189 ILE A CA 1
ATOM 1451 C C . ILE A 1 189 ? -3.837 -2.566 7.408 1.00 95.00 189 ILE A C 1
ATOM 1453 O O . ILE A 1 189 ? -4.471 -2.314 8.431 1.00 95.00 189 ILE A O 1
ATOM 1457 N N . ALA A 1 190 ? -4.439 -2.852 6.250 1.00 96.25 190 ALA A N 1
ATOM 1458 C CA . ALA A 1 190 ? -5.891 -2.864 6.105 1.00 96.25 190 ALA A CA 1
ATOM 1459 C C . ALA A 1 190 ? -6.559 -3.947 6.972 1.00 96.25 190 ALA A C 1
ATOM 1461 O O . ALA A 1 190 ? -7.648 -3.730 7.507 1.00 96.25 190 ALA A O 1
ATOM 1462 N N . GLU A 1 191 ? -5.928 -5.110 7.129 1.00 96.56 191 GLU A N 1
ATOM 1463 C CA . GLU A 1 191 ? -6.399 -6.161 8.029 1.00 96.56 191 GLU A CA 1
ATOM 1464 C C . GLU A 1 191 ? -6.275 -5.748 9.500 1.00 96.56 191 GLU A C 1
ATOM 1466 O O . GLU A 1 191 ? -7.250 -5.869 10.243 1.00 96.56 191 GLU A O 1
ATOM 1471 N N . LEU A 1 192 ? -5.134 -5.180 9.900 1.00 96.94 192 LEU A N 1
ATOM 1472 C CA . LEU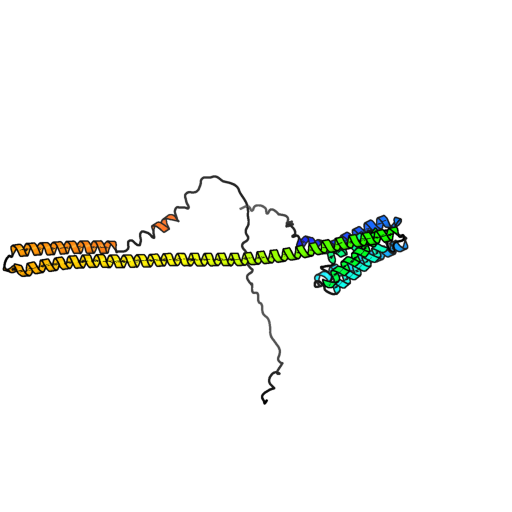 A 1 192 ? -4.896 -4.699 11.261 1.00 96.94 192 LEU A CA 1
ATOM 1473 C C . LEU A 1 192 ? -5.868 -3.579 11.661 1.00 96.94 192 LEU A C 1
ATOM 1475 O O . LEU A 1 192 ? -6.326 -3.515 12.801 1.00 96.94 192 LEU A O 1
ATOM 1479 N N . GLU A 1 193 ? -6.224 -2.691 10.733 1.00 96.50 193 GLU A N 1
ATOM 1480 C CA . GLU A 1 193 ? -7.260 -1.682 10.968 1.00 96.50 193 GLU A CA 1
ATOM 1481 C C . GLU A 1 193 ? -8.632 -2.326 11.211 1.00 96.50 193 GLU A C 1
ATOM 1483 O O . GLU A 1 193 ? -9.348 -1.935 12.134 1.00 96.50 193 GLU A O 1
ATOM 1488 N N . ARG A 1 194 ? -9.001 -3.348 10.428 1.00 97.25 194 ARG A N 1
ATOM 1489 C CA . ARG A 1 194 ? -10.276 -4.065 10.606 1.00 97.25 194 ARG A CA 1
ATOM 1490 C C . ARG A 1 194 ? -10.328 -4.823 11.928 1.00 97.25 194 ARG A C 1
ATOM 1492 O O . ARG A 1 194 ? -11.377 -4.828 12.570 1.00 97.25 194 ARG A O 1
ATOM 1499 N N . THR A 1 195 ? -9.240 -5.478 12.329 1.00 96.50 195 THR A N 1
ATOM 1500 C CA . THR A 1 195 ? -9.187 -6.222 13.595 1.00 96.50 195 THR A CA 1
ATOM 1501 C C . THR A 1 195 ? -9.215 -5.285 14.795 1.00 96.50 195 THR A C 1
ATOM 1503 O O . THR A 1 195 ? -9.980 -5.545 15.720 1.00 96.50 195 THR A O 1
ATOM 1506 N N . ASN A 1 196 ? -8.495 -4.159 14.750 1.00 97.31 196 ASN A N 1
ATOM 1507 C CA . ASN A 1 196 ? -8.566 -3.138 15.799 1.00 97.31 196 ASN A CA 1
ATOM 1508 C C . ASN A 1 196 ? -9.985 -2.585 15.964 1.00 97.31 196 ASN A C 1
ATOM 1510 O O . ASN A 1 196 ? -10.475 -2.517 17.085 1.00 97.31 196 ASN A O 1
ATOM 1514 N N . LEU A 1 197 ? -10.686 -2.273 14.868 1.00 98.00 197 LEU A N 1
ATOM 1515 C CA . LEU A 1 197 ? -12.074 -1.803 14.946 1.00 98.00 197 LEU A CA 1
ATOM 1516 C C . LEU A 1 197 ? -13.013 -2.841 15.579 1.00 98.00 197 LEU A C 1
ATOM 1518 O O . LEU A 1 197 ? -13.879 -2.481 16.372 1.00 98.00 197 LEU A O 1
ATOM 1522 N N . ARG A 1 198 ? -12.841 -4.131 15.261 1.00 97.12 198 ARG A N 1
ATOM 1523 C CA . ARG A 1 198 ? -13.627 -5.212 15.882 1.00 97.12 198 ARG A CA 1
ATOM 1524 C C . ARG A 1 198 ? -13.312 -5.371 17.367 1.00 97.12 198 ARG A C 1
ATOM 1526 O O . ARG A 1 198 ? -14.223 -5.611 18.152 1.00 97.12 198 ARG A O 1
ATOM 1533 N N . LEU A 1 199 ? -12.043 -5.238 17.751 1.00 97.88 199 LEU A N 1
ATOM 1534 C CA . LEU A 1 199 ? -11.630 -5.301 19.150 1.00 97.88 199 LEU A CA 1
ATOM 1535 C C . LEU A 1 199 ? -12.213 -4.130 19.948 1.00 97.88 199 LEU A C 1
ATOM 1537 O O . LEU A 1 199 ? -12.776 -4.349 21.015 1.00 97.88 199 LEU A O 1
ATOM 1541 N N . GLU A 1 200 ? -12.146 -2.909 19.410 1.00 97.69 200 GLU A N 1
ATOM 1542 C CA . GLU A 1 200 ? -12.761 -1.726 20.022 1.00 97.69 200 GLU A CA 1
ATOM 1543 C C . GLU A 1 200 ? -14.276 -1.907 20.208 1.00 97.69 200 GLU A C 1
ATOM 1545 O O . GLU A 1 200 ? -14.808 -1.578 21.268 1.00 97.69 200 GLU A O 1
ATOM 1550 N N . GLN A 1 201 ? -14.968 -2.481 19.217 1.00 98.00 201 GLN A N 1
ATOM 1551 C CA . GLN A 1 201 ? -16.395 -2.808 19.321 1.00 98.00 201 GLN A CA 1
ATOM 1552 C C . GLN A 1 201 ? -16.673 -3.831 20.427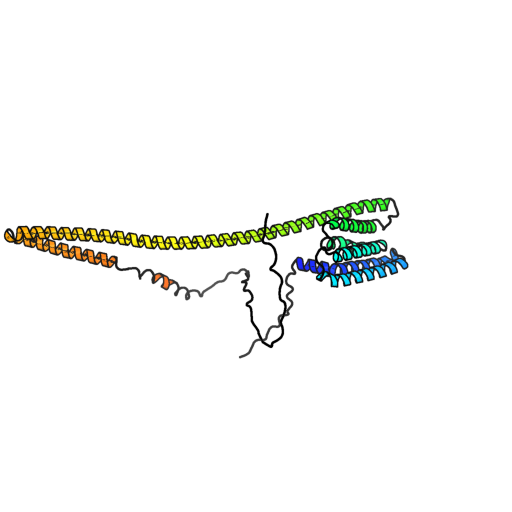 1.00 98.00 201 GLN A C 1
ATOM 1554 O O . GLN A 1 201 ? -17.513 -3.578 21.286 1.00 98.00 201 GLN A O 1
ATOM 1559 N N . ALA A 1 202 ? -15.927 -4.937 20.464 1.00 97.38 202 ALA A N 1
ATOM 1560 C CA . ALA A 1 202 ? -16.087 -5.962 21.493 1.00 97.38 202 ALA A CA 1
ATOM 1561 C C . ALA A 1 202 ? -15.800 -5.418 22.905 1.00 97.38 202 ALA A C 1
ATOM 1563 O O . ALA A 1 202 ? -16.497 -5.760 23.859 1.00 97.38 202 ALA A O 1
ATOM 1564 N N . MET A 1 203 ? -14.803 -4.538 23.053 1.00 97.44 203 MET A N 1
ATOM 1565 C CA . MET A 1 203 ? -14.517 -3.867 24.325 1.00 97.44 203 MET A CA 1
ATOM 1566 C C . MET A 1 203 ? -15.659 -2.939 24.751 1.00 97.44 203 MET A C 1
ATOM 1568 O O . MET A 1 203 ? -16.018 -2.926 25.928 1.00 97.44 203 MET A O 1
ATOM 1572 N N . ALA A 1 204 ? -16.246 -2.188 23.815 1.00 97.75 204 ALA A N 1
ATOM 1573 C CA . ALA A 1 204 ? -17.385 -1.319 24.096 1.00 97.75 204 ALA A CA 1
ATOM 1574 C C . ALA A 1 204 ? -18.635 -2.119 24.500 1.00 97.75 204 ALA A C 1
ATOM 1576 O O . ALA A 1 204 ? -19.313 -1.754 25.460 1.00 97.75 204 ALA A O 1
ATOM 1577 N N . GLU A 1 205 ? -18.913 -3.230 23.814 1.00 97.81 205 GLU A N 1
ATOM 1578 C CA . GLU A 1 205 ? -20.005 -4.148 24.157 1.00 97.81 205 GLU A CA 1
ATOM 1579 C C . GLU A 1 205 ? -19.804 -4.767 25.544 1.00 97.81 205 GLU A C 1
ATOM 1581 O O . GLU A 1 205 ? -20.722 -4.764 26.363 1.00 97.81 205 GLU A O 1
ATOM 1586 N N . ASN A 1 206 ? -18.589 -5.227 25.848 1.00 97.94 206 ASN A N 1
ATOM 1587 C CA . ASN A 1 206 ? -18.270 -5.805 27.150 1.00 97.94 206 ASN A CA 1
ATOM 1588 C C . ASN A 1 206 ? -18.411 -4.769 28.284 1.00 97.94 206 ASN A C 1
ATOM 1590 O O . ASN A 1 206 ? -19.050 -5.034 29.301 1.00 97.94 206 ASN A O 1
ATOM 1594 N N . ALA A 1 207 ? -17.906 -3.547 28.086 1.00 97.69 207 ALA A N 1
ATOM 1595 C CA . ALA A 1 207 ? -18.079 -2.460 29.049 1.00 97.69 207 ALA A CA 1
ATOM 1596 C C . ALA A 1 207 ? -19.563 -2.126 29.296 1.00 97.69 207 ALA A C 1
ATOM 1598 O O . ALA A 1 207 ? -19.964 -1.907 30.441 1.00 97.69 207 ALA A O 1
ATOM 1599 N N . ALA A 1 208 ? -20.389 -2.130 28.243 1.00 97.56 208 ALA A N 1
ATOM 1600 C CA . ALA A 1 208 ? -21.827 -1.902 28.362 1.00 97.56 208 ALA A CA 1
ATOM 1601 C C . ALA A 1 208 ? -22.530 -3.023 29.146 1.00 97.56 208 ALA A C 1
ATOM 1603 O O . ALA A 1 208 ? -23.338 -2.735 30.030 1.00 97.56 208 ALA A O 1
ATOM 1604 N N . LEU A 1 209 ? -22.193 -4.288 28.877 1.00 97.81 209 LEU A N 1
ATOM 1605 C CA . LEU A 1 209 ? -22.728 -5.436 29.616 1.00 97.81 209 LEU A CA 1
ATOM 1606 C C . LEU A 1 209 ? -22.308 -5.408 31.090 1.00 97.81 209 LEU A C 1
ATOM 1608 O O . LEU A 1 209 ? -23.140 -5.626 31.967 1.00 97.81 209 LEU A O 1
ATOM 1612 N N . HIS A 1 210 ? -21.050 -5.076 31.389 1.00 97.38 210 HIS A N 1
ATOM 1613 C CA . HIS A 1 210 ? -20.592 -4.921 32.770 1.00 97.38 210 HIS A CA 1
ATOM 1614 C C . HIS A 1 210 ? -21.356 -3.826 33.519 1.00 97.38 210 HIS A C 1
ATOM 1616 O O . HIS A 1 210 ? -21.745 -4.037 34.666 1.00 97.38 210 HIS A O 1
ATOM 1622 N N . ALA A 1 211 ? -21.623 -2.684 32.879 1.00 97.06 211 ALA A N 1
ATOM 1623 C CA . ALA A 1 211 ? -22.437 -1.632 33.483 1.00 97.06 211 ALA A CA 1
ATOM 1624 C C . ALA A 1 211 ? -23.867 -2.118 33.787 1.00 97.06 211 ALA A C 1
ATOM 1626 O O . ALA A 1 211 ? -24.384 -1.855 34.872 1.00 97.06 211 ALA A O 1
ATOM 1627 N N . GLN A 1 212 ? -24.481 -2.877 32.874 1.00 97.19 212 GLN A N 1
ATOM 1628 C CA . GLN A 1 212 ? -25.808 -3.467 33.088 1.00 97.19 212 GLN A CA 1
ATOM 1629 C C . GLN A 1 212 ? -25.817 -4.466 34.249 1.00 97.19 212 GLN A C 1
ATOM 1631 O O . GLN A 1 212 ? -26.695 -4.392 35.106 1.00 97.19 212 GLN A O 1
ATOM 1636 N N . LEU A 1 213 ? -24.824 -5.357 34.317 1.00 97.94 213 LEU A N 1
ATOM 1637 C CA . LEU A 1 213 ? -24.700 -6.324 35.409 1.00 97.94 213 LEU A CA 1
ATOM 1638 C C . LEU A 1 213 ? -24.524 -5.638 36.767 1.00 97.94 213 LEU A C 1
ATOM 1640 O O . LEU A 1 213 ? -25.095 -6.095 37.751 1.00 97.94 213 LEU A O 1
ATOM 1644 N N . LEU A 1 214 ? -23.775 -4.533 36.835 1.00 97.62 214 LEU A N 1
ATOM 1645 C CA . LEU A 1 214 ? -23.620 -3.767 38.075 1.00 97.62 214 LEU A CA 1
ATOM 1646 C C . LEU A 1 214 ? -24.937 -3.127 38.529 1.00 97.62 214 LEU A C 1
ATOM 1648 O O . LEU A 1 214 ? -25.241 -3.154 39.722 1.00 97.62 214 LEU A O 1
ATOM 1652 N N . VAL A 1 215 ? -25.727 -2.582 37.598 1.00 96.81 215 VAL A N 1
ATOM 1653 C CA . VAL A 1 215 ? -27.063 -2.046 37.909 1.00 96.81 215 VAL A CA 1
ATOM 1654 C C . VAL A 1 215 ? -27.975 -3.161 38.415 1.00 96.81 215 VAL A C 1
ATOM 1656 O O . VAL A 1 215 ? -28.546 -3.029 39.493 1.00 96.81 215 VAL A O 1
ATOM 1659 N N . GLN A 1 216 ? -28.032 -4.292 37.710 1.00 96.50 216 GLN A N 1
ATOM 1660 C CA . GLN A 1 216 ? -28.849 -5.443 38.107 1.00 96.50 216 GLN A CA 1
ATOM 1661 C C . GLN A 1 216 ? -28.434 -6.021 39.463 1.00 96.50 216 GLN A C 1
ATOM 1663 O O . GLN A 1 216 ? -29.288 -6.312 40.295 1.00 96.50 216 GLN A O 1
ATOM 1668 N N . ALA A 1 217 ? -27.130 -6.162 39.718 1.00 95.75 217 ALA A N 1
ATOM 1669 C CA . ALA A 1 217 ? -26.623 -6.632 41.003 1.00 95.75 217 ALA A CA 1
ATOM 1670 C C . ALA A 1 217 ? -26.995 -5.669 42.138 1.00 95.75 217 ALA A C 1
ATOM 1672 O O . ALA A 1 217 ? -27.329 -6.110 43.237 1.00 95.75 217 ALA A O 1
ATOM 1673 N N . ARG A 1 218 ? -26.981 -4.355 41.875 1.00 95.50 218 ARG A N 1
ATOM 1674 C CA . ARG A 1 218 ? -27.399 -3.354 42.857 1.00 95.50 218 ARG A CA 1
ATOM 1675 C C . ARG A 1 218 ? -28.900 -3.396 43.121 1.00 95.50 218 ARG A C 1
ATOM 1677 O O . ARG A 1 218 ? -29.288 -3.354 44.282 1.00 95.50 218 ARG A O 1
ATOM 1684 N N . GLU A 1 219 ? -29.726 -3.494 42.086 1.00 96.00 219 GLU A N 1
ATOM 1685 C CA . GLU A 1 219 ? -31.182 -3.632 42.228 1.00 96.00 219 GLU A CA 1
ATOM 1686 C C . GLU A 1 219 ? -31.543 -4.906 42.999 1.00 96.00 219 GLU A C 1
ATOM 1688 O O . GLU A 1 219 ? -32.276 -4.842 43.985 1.00 96.00 219 GLU A O 1
ATOM 1693 N N . ALA A 1 220 ? -30.943 -6.041 42.632 1.00 95.19 220 ALA A N 1
ATOM 1694 C CA . ALA A 1 220 ? -31.130 -7.303 43.339 1.00 95.19 220 ALA A CA 1
ATOM 1695 C C . ALA A 1 220 ? -30.673 -7.221 44.804 1.00 95.19 220 ALA A C 1
ATOM 1697 O O . ALA A 1 220 ? -31.366 -7.728 45.683 1.00 95.19 220 ALA A O 1
ATOM 1698 N N . GLY A 1 221 ? -29.546 -6.553 45.076 1.00 94.00 221 GLY A N 1
ATOM 1699 C CA . GLY A 1 221 ? -29.053 -6.332 46.436 1.00 94.00 221 GLY A CA 1
ATOM 1700 C C . GLY A 1 221 ? -29.981 -5.448 47.276 1.00 94.00 221 GLY A C 1
ATOM 1701 O O . GLY A 1 221 ? -30.220 -5.750 48.440 1.00 94.00 221 GLY A O 1
ATOM 1702 N N . VAL A 1 222 ? -30.555 -4.390 46.691 1.00 93.88 222 VAL A N 1
ATOM 1703 C CA . VAL A 1 222 ? -31.552 -3.542 47.370 1.00 93.88 222 VAL A CA 1
ATOM 1704 C C . VAL A 1 222 ? -32.823 -4.332 47.686 1.00 93.88 222 VAL A C 1
ATOM 1706 O O . VAL A 1 222 ? -33.378 -4.190 48.776 1.00 93.88 222 VAL A O 1
ATOM 1709 N N . ASP A 1 223 ? -33.288 -5.167 46.760 1.00 93.75 223 ASP A N 1
ATOM 1710 C CA . ASP A 1 223 ? -34.472 -5.998 46.977 1.00 93.75 223 ASP A CA 1
ATOM 1711 C C . ASP A 1 223 ? -34.236 -7.093 48.023 1.00 93.75 223 ASP A C 1
ATOM 1713 O O . ASP A 1 223 ? -35.125 -7.364 48.832 1.00 93.75 223 ASP A O 1
ATOM 1717 N N . ASP A 1 224 ? -33.054 -7.710 48.036 1.00 94.38 224 ASP A N 1
ATOM 1718 C CA . ASP A 1 224 ? -32.675 -8.692 49.054 1.00 94.38 224 ASP A CA 1
ATOM 1719 C C . ASP A 1 224 ? -32.623 -8.061 50.451 1.00 94.38 224 ASP A C 1
ATOM 1721 O O . ASP A 1 224 ? -33.251 -8.558 51.387 1.00 94.38 224 ASP A O 1
ATOM 1725 N N . GLU A 1 225 ? -31.994 -6.888 50.564 1.00 92.44 225 GLU A N 1
ATOM 1726 C CA . GLU A 1 225 ? -31.951 -6.099 51.796 1.00 92.44 225 GLU A CA 1
ATOM 1727 C C . GLU A 1 225 ? -33.362 -5.757 52.295 1.00 92.44 225 GLU A C 1
ATOM 1729 O O . GLU A 1 225 ? -33.679 -5.945 53.469 1.00 92.44 225 GLU A O 1
ATOM 1734 N N . ARG A 1 226 ? -34.255 -5.321 51.397 1.00 92.75 226 ARG A N 1
ATOM 1735 C CA . ARG A 1 226 ? -35.657 -5.036 51.736 1.00 92.75 226 ARG A CA 1
ATOM 1736 C C . ARG A 1 226 ? -36.395 -6.266 52.251 1.00 92.75 226 ARG A C 1
ATOM 1738 O O . ARG A 1 226 ? -37.159 -6.143 53.207 1.00 92.75 226 ARG A O 1
ATOM 1745 N N . ARG A 1 227 ? -36.196 -7.439 51.638 1.00 92.12 227 ARG A N 1
ATOM 1746 C CA . ARG A 1 227 ? -36.813 -8.692 52.108 1.00 92.12 227 ARG A CA 1
ATOM 1747 C C . ARG A 1 227 ? -36.280 -9.090 53.478 1.00 92.12 227 ARG A C 1
ATOM 1749 O O . ARG A 1 227 ? -37.082 -9.455 54.335 1.00 92.12 227 ARG A O 1
ATOM 1756 N N . ARG A 1 228 ? -34.965 -8.978 53.698 1.00 92.81 228 ARG A N 1
ATOM 1757 C CA . ARG A 1 228 ? -34.352 -9.267 55.001 1.00 92.81 228 ARG A CA 1
ATOM 1758 C C . ARG A 1 228 ? -34.908 -8.347 56.088 1.00 92.81 228 ARG A C 1
ATOM 1760 O O . ARG A 1 228 ? -35.396 -8.839 57.100 1.00 92.81 228 ARG A O 1
ATOM 1767 N N . LEU A 1 229 ? -34.941 -7.036 55.838 1.00 90.88 229 LEU A N 1
ATOM 1768 C CA . LEU A 1 229 ? -35.503 -6.051 56.768 1.00 90.88 229 LEU A CA 1
ATOM 1769 C C . LEU A 1 229 ? -36.991 -6.300 57.052 1.00 90.88 229 LEU A C 1
ATOM 1771 O O . LEU A 1 229 ? -37.428 -6.184 58.194 1.00 90.88 229 LEU A O 1
ATOM 1775 N N . ALA A 1 230 ? -37.784 -6.665 56.040 1.00 90.44 230 ALA A N 1
ATOM 1776 C CA . ALA A 1 230 ? -39.193 -6.999 56.238 1.00 90.44 230 ALA A CA 1
ATOM 1777 C C . ALA A 1 230 ? -39.379 -8.224 57.149 1.00 90.44 230 ALA A C 1
ATOM 1779 O O . ALA A 1 230 ? -40.270 -8.207 57.999 1.00 90.44 230 ALA A O 1
ATOM 1780 N N . ALA A 1 231 ? -38.537 -9.253 57.001 1.00 92.19 231 ALA A N 1
ATOM 1781 C CA . ALA A 1 231 ? -38.550 -10.427 57.871 1.00 92.19 231 ALA A CA 1
ATOM 1782 C C . ALA A 1 231 ? -38.148 -10.073 59.315 1.00 92.19 231 ALA A C 1
ATOM 1784 O O . ALA A 1 231 ? -38.892 -10.387 60.238 1.00 92.19 231 ALA A O 1
ATOM 1785 N N . GLU A 1 232 ? -37.056 -9.325 59.513 1.00 91.12 232 GLU A N 1
ATOM 1786 C CA . GLU A 1 232 ? -36.600 -8.886 60.846 1.00 91.12 232 GLU A CA 1
ATOM 1787 C C . GLU A 1 232 ? -37.660 -8.038 61.580 1.00 91.12 232 GLU A C 1
ATOM 1789 O O . GLU A 1 232 ? -37.898 -8.197 62.784 1.00 91.12 232 GLU A O 1
ATOM 1794 N N . ILE A 1 233 ? -38.348 -7.151 60.851 1.00 88.69 233 ILE A N 1
ATOM 1795 C CA . ILE A 1 233 ? -39.462 -6.366 61.397 1.00 88.69 233 ILE A CA 1
ATOM 1796 C C . ILE A 1 233 ? -40.642 -7.268 61.736 1.00 88.69 233 ILE A C 1
ATOM 1798 O O . ILE A 1 233 ? -41.225 -7.113 62.809 1.00 88.69 233 ILE A O 1
ATOM 1802 N N . HIS A 1 234 ? -41.007 -8.195 60.847 1.00 91.25 234 HIS A N 1
ATOM 1803 C CA . HIS A 1 234 ? -42.106 -9.125 61.092 1.00 91.25 234 HIS A CA 1
ATOM 1804 C C . HIS A 1 234 ? -41.863 -9.966 62.349 1.00 91.25 234 HIS A C 1
ATOM 1806 O O . HIS A 1 234 ? -42.761 -10.064 63.183 1.00 91.25 234 HIS A O 1
ATOM 1812 N N . ASP A 1 235 ? -40.648 -10.481 62.536 1.00 92.69 235 ASP A N 1
ATOM 1813 C CA . ASP A 1 235 ? -40.271 -11.269 63.711 1.00 92.69 235 ASP A CA 1
ATOM 1814 C C . ASP A 1 235 ? -40.349 -10.436 64.997 1.00 92.69 235 ASP A C 1
ATOM 1816 O O . ASP A 1 235 ? -40.942 -10.867 65.990 1.00 92.69 235 ASP A O 1
ATOM 1820 N N . THR A 1 236 ? -39.847 -9.197 64.961 1.00 90.31 236 THR A N 1
ATOM 1821 C CA . THR A 1 236 ? -39.930 -8.262 66.097 1.00 90.31 236 THR A CA 1
ATOM 1822 C C . THR A 1 236 ? -41.388 -7.963 66.467 1.00 90.31 236 THR A C 1
ATOM 1824 O O . THR A 1 236 ? -41.761 -7.978 67.645 1.00 90.31 236 THR A O 1
ATOM 1827 N N . LEU A 1 237 ? -42.245 -7.723 65.468 1.00 89.81 237 LEU A N 1
ATOM 1828 C CA . LEU A 1 237 ? -43.676 -7.489 65.673 1.00 89.81 237 LEU A CA 1
ATOM 1829 C C . LEU A 1 237 ? -44.382 -8.727 66.226 1.00 89.81 237 LEU A C 1
ATOM 1831 O O . LEU A 1 237 ? -45.159 -8.605 67.173 1.00 89.81 237 LEU A O 1
ATOM 1835 N N . ALA A 1 238 ? -44.111 -9.906 65.666 1.00 91.88 238 ALA A N 1
ATOM 1836 C CA . ALA A 1 238 ? -44.691 -11.168 66.109 1.00 91.88 238 ALA A CA 1
ATOM 1837 C C . ALA A 1 238 ? -44.313 -11.473 67.567 1.00 91.88 238 ALA A C 1
ATOM 1839 O O . ALA A 1 238 ? -45.176 -11.850 68.368 1.00 91.88 238 ALA A O 1
ATOM 1840 N N . GLN A 1 239 ? -43.053 -11.237 67.944 1.00 92.56 239 GLN A N 1
ATOM 1841 C CA . GLN A 1 239 ? -42.572 -11.393 69.314 1.00 92.56 239 GLN A CA 1
ATOM 1842 C C . GLN A 1 239 ? -43.257 -10.411 70.277 1.00 92.56 239 GLN A C 1
ATOM 1844 O O . GLN A 1 239 ? -43.745 -10.825 71.332 1.00 92.56 239 GLN A O 1
ATOM 1849 N N . GLY A 1 240 ? -43.356 -9.130 69.903 1.00 92.50 240 GLY A N 1
ATOM 1850 C CA . GLY A 1 240 ? -44.063 -8.117 70.693 1.00 92.50 240 GLY A CA 1
ATOM 1851 C C . GLY A 1 240 ? -45.540 -8.464 70.902 1.00 92.50 240 GLY A C 1
ATOM 1852 O O . GLY A 1 240 ? -46.040 -8.415 72.028 1.00 92.50 240 GLY A O 1
ATOM 1853 N N . LEU A 1 241 ? -46.228 -8.895 69.839 1.00 92.50 241 LEU A N 1
ATOM 1854 C CA . LEU A 1 241 ? -47.640 -9.280 69.886 1.00 92.50 241 LEU A CA 1
ATOM 1855 C C . LEU A 1 241 ? -47.867 -10.518 70.761 1.00 92.50 241 LEU A C 1
ATOM 1857 O O . LEU A 1 241 ? -48.791 -10.537 71.573 1.00 92.50 241 LEU A O 1
ATOM 1861 N N . THR A 1 242 ? -46.985 -11.514 70.659 1.00 93.44 242 THR A N 1
ATOM 1862 C CA . THR A 1 242 ? -47.021 -12.718 71.501 1.00 93.44 242 THR A CA 1
ATOM 1863 C C . THR A 1 242 ? -46.857 -12.363 72.979 1.00 93.44 242 THR A C 1
ATOM 1865 O O . THR A 1 242 ? -47.617 -12.845 73.820 1.00 93.44 242 THR A O 1
ATOM 1868 N N . GLY A 1 243 ? -45.922 -11.462 73.302 1.00 93.12 243 GLY A N 1
ATOM 1869 C CA . GLY A 1 243 ? -45.729 -10.965 74.664 1.00 93.12 243 GLY A CA 1
ATOM 1870 C C . GLY A 1 243 ? -46.968 -10.258 75.223 1.00 93.12 243 GLY A C 1
ATOM 1871 O O . GLY A 1 243 ? -47.352 -10.509 76.364 1.00 93.12 243 GLY A O 1
ATOM 1872 N N . ILE A 1 244 ? -47.635 -9.425 74.417 1.00 93.94 244 ILE A N 1
ATOM 1873 C CA . ILE A 1 244 ? -48.879 -8.737 74.805 1.00 93.94 244 ILE A CA 1
ATOM 1874 C C . ILE A 1 244 ? -50.006 -9.745 75.055 1.00 93.94 244 ILE A C 1
ATOM 1876 O O . ILE A 1 244 ? -50.669 -9.666 76.089 1.00 93.94 244 ILE A O 1
ATOM 1880 N N . ILE A 1 245 ? -50.203 -10.707 74.146 1.00 94.06 245 ILE A N 1
ATOM 1881 C CA . ILE A 1 245 ? -51.228 -11.754 74.284 1.00 94.06 245 ILE A CA 1
ATOM 1882 C C . ILE A 1 245 ? -51.008 -12.552 75.574 1.00 94.06 245 ILE A C 1
ATOM 1884 O O . ILE A 1 245 ? -51.959 -12.758 76.326 1.00 94.06 245 ILE A O 1
ATOM 1888 N N . ALA A 1 246 ? -49.764 -12.935 75.876 1.00 92.56 246 ALA A N 1
ATOM 1889 C CA . ALA A 1 246 ? -49.437 -13.665 77.099 1.00 92.56 246 ALA A CA 1
ATOM 1890 C C . ALA A 1 246 ? -49.778 -12.861 78.369 1.00 92.56 246 ALA A C 1
ATOM 1892 O O . ALA A 1 246 ? -50.371 -13.405 79.299 1.00 92.56 246 ALA A O 1
ATOM 1893 N N . GLN A 1 247 ? -49.465 -11.558 78.410 1.00 93.81 247 GLN A N 1
ATOM 1894 C CA . GLN A 1 247 ? -49.840 -10.706 79.547 1.00 93.81 247 GLN A CA 1
ATOM 1895 C C . GLN A 1 247 ? -51.365 -10.590 79.691 1.00 93.81 247 GLN A C 1
ATOM 1897 O O . GLN A 1 247 ? -51.880 -10.694 80.801 1.00 93.81 247 GLN A O 1
ATOM 1902 N N . LEU A 1 248 ? -52.099 -10.434 78.583 1.00 92.75 248 LEU A N 1
ATOM 1903 C CA . LEU A 1 248 ? -53.563 -10.344 78.598 1.00 92.75 248 LEU A CA 1
ATOM 1904 C C . LEU A 1 248 ? -54.228 -11.644 79.068 1.00 92.75 248 LEU A C 1
ATOM 1906 O O . LEU A 1 248 ? -55.187 -11.586 79.833 1.00 92.75 248 LEU A O 1
ATOM 1910 N N . GLN A 1 249 ? -53.699 -12.808 78.683 1.00 92.25 249 GLN A N 1
ATOM 1911 C CA . GLN A 1 249 ? -54.179 -14.104 79.179 1.00 92.25 249 GLN A CA 1
ATOM 1912 C C . GLN A 1 249 ? -54.045 -14.214 80.708 1.00 92.25 249 GLN A C 1
ATOM 1914 O O . GLN A 1 249 ? -54.964 -14.697 81.376 1.00 92.25 249 GLN A O 1
ATOM 1919 N N . VAL A 1 250 ? -52.944 -13.709 81.281 1.00 92.00 250 VAL A N 1
ATOM 1920 C CA . VAL A 1 250 ? -52.766 -13.643 82.742 1.00 92.00 250 VAL A CA 1
ATOM 1921 C C . VAL A 1 250 ? -53.819 -12.731 83.380 1.00 92.00 250 VAL A C 1
ATOM 1923 O O . VAL A 1 250 ? -54.460 -13.146 84.344 1.00 92.00 250 VAL A O 1
ATOM 1926 N N . VAL A 1 251 ? -54.087 -11.549 82.809 1.00 91.25 251 VAL A N 1
ATOM 1927 C CA . VAL A 1 251 ? -55.155 -10.648 83.288 1.00 91.25 251 VAL A CA 1
ATOM 1928 C C . VAL A 1 251 ? -56.509 -11.363 83.321 1.00 91.25 251 VAL A C 1
ATOM 1930 O O . VAL A 1 251 ? -57.170 -11.359 84.360 1.00 91.25 251 VAL A O 1
ATOM 1933 N N . THR A 1 252 ? -56.910 -12.029 82.232 1.00 89.75 252 THR A N 1
ATOM 1934 C CA . THR A 1 252 ? -58.203 -12.735 82.154 1.00 89.75 252 THR A CA 1
ATOM 1935 C C . THR A 1 252 ? -58.343 -13.817 83.228 1.00 89.75 252 THR A C 1
ATOM 1937 O O . THR A 1 252 ? -59.425 -13.995 83.775 1.00 89.75 252 THR A O 1
ATOM 1940 N N . SER A 1 253 ? -57.255 -14.512 83.577 1.00 88.69 253 SER A N 1
ATOM 1941 C CA . SER A 1 253 ? -57.277 -15.565 84.607 1.00 88.69 253 SER A CA 1
ATOM 1942 C C . SER A 1 253 ? -57.278 -15.056 86.057 1.00 88.69 253 SER A C 1
ATOM 1944 O O . SER A 1 253 ? -57.717 -15.785 86.949 1.00 88.69 253 SER A O 1
ATOM 1946 N N . LEU A 1 254 ? -56.810 -13.826 86.306 1.00 88.25 254 LEU A N 1
ATOM 1947 C CA . LEU A 1 254 ? -56.666 -13.257 87.654 1.00 88.25 254 LEU A CA 1
ATOM 1948 C C . LEU A 1 254 ? -57.715 -12.194 88.005 1.00 88.25 254 LEU A C 1
ATOM 1950 O O . LEU A 1 254 ? -57.851 -11.874 89.181 1.00 88.25 254 LEU A O 1
ATOM 1954 N N . THR A 1 255 ? -58.479 -11.684 87.035 1.00 82.75 255 THR A N 1
ATOM 1955 C CA . THR A 1 255 ? -59.394 -10.533 87.213 1.00 82.75 255 THR A CA 1
ATOM 1956 C C . THR A 1 255 ? -60.366 -10.685 88.395 1.00 82.75 255 THR A C 1
ATOM 1958 O O . THR A 1 255 ? -60.559 -9.723 89.134 1.00 82.75 255 THR A O 1
ATOM 1961 N N . ASP A 1 256 ? -60.915 -11.882 88.630 1.00 81.12 256 ASP A N 1
ATOM 1962 C CA . ASP A 1 256 ? -61.872 -12.126 89.726 1.00 81.12 256 ASP A CA 1
ATOM 1963 C C . ASP A 1 256 ? -61.210 -12.550 91.050 1.00 81.12 256 ASP A C 1
ATOM 1965 O O . ASP A 1 256 ? -61.844 -12.520 92.104 1.00 81.12 256 ASP A O 1
ATOM 1969 N N . ARG A 1 257 ? -59.946 -12.993 91.007 1.00 83.44 257 ARG A N 1
ATOM 1970 C CA . ARG A 1 257 ? -59.244 -13.616 92.147 1.00 83.44 257 ARG A CA 1
ATOM 1971 C C . ARG A 1 257 ? -58.222 -12.693 92.799 1.00 83.44 257 ARG A C 1
ATOM 1973 O O . ARG A 1 257 ? -58.070 -12.725 94.014 1.00 83.44 257 ARG A O 1
ATOM 1980 N N . ASP A 1 258 ? -57.519 -11.909 91.992 1.00 87.44 258 ASP A N 1
ATOM 1981 C CA . ASP A 1 258 ? -56.481 -10.975 92.418 1.00 87.44 258 ASP A CA 1
ATOM 1982 C C . ASP A 1 258 ? -56.459 -9.748 91.481 1.00 87.44 258 ASP A C 1
ATOM 1984 O O . ASP A 1 258 ? -55.696 -9.697 90.505 1.00 87.44 258 ASP A O 1
ATOM 1988 N N . PRO A 1 259 ? -57.327 -8.754 91.752 1.00 85.56 259 PRO A N 1
ATOM 1989 C CA . PRO A 1 259 ? -57.478 -7.587 90.892 1.00 85.56 259 PRO A CA 1
ATOM 1990 C C . PRO A 1 259 ? -56.235 -6.686 90.855 1.00 85.56 259 PRO A C 1
ATOM 1992 O O . PRO A 1 259 ? -56.007 -6.006 89.854 1.00 85.56 259 PRO A O 1
ATOM 1995 N N . GLU A 1 260 ? -55.420 -6.670 91.914 1.00 86.62 260 GLU A N 1
ATOM 1996 C CA . GLU A 1 260 ? -54.198 -5.858 91.969 1.00 86.62 260 GLU A CA 1
ATOM 1997 C C . GLU A 1 260 ? -53.113 -6.435 91.053 1.00 86.62 260 GLU A C 1
ATOM 1999 O O . GLU A 1 260 ? -52.554 -5.720 90.217 1.00 86.62 260 GLU A O 1
ATOM 2004 N N . THR A 1 261 ? -52.882 -7.750 91.100 1.00 86.44 261 THR A N 1
ATOM 2005 C CA . THR A 1 261 ? -51.938 -8.406 90.181 1.00 86.44 261 THR A CA 1
ATOM 2006 C C . THR A 1 261 ? -52.430 -8.339 88.730 1.00 86.44 261 THR A C 1
ATOM 2008 O O . THR A 1 261 ? -51.637 -8.090 87.816 1.00 86.44 261 THR A O 1
ATOM 2011 N N . ALA A 1 262 ? -53.743 -8.458 88.495 1.00 87.06 262 ALA A N 1
ATOM 2012 C CA . ALA A 1 262 ? -54.336 -8.267 87.170 1.00 87.06 262 ALA A CA 1
ATOM 2013 C C . ALA A 1 262 ? -54.074 -6.853 86.602 1.00 87.06 262 ALA A C 1
ATOM 2015 O O . ALA A 1 262 ? -53.737 -6.725 85.423 1.00 87.06 262 ALA A O 1
ATOM 2016 N N . ARG A 1 263 ? -54.137 -5.793 87.425 1.00 88.88 263 ARG A N 1
ATOM 2017 C CA . ARG A 1 263 ? -53.784 -4.421 87.004 1.00 88.88 263 ARG A CA 1
ATOM 2018 C C . ARG A 1 263 ? -52.321 -4.294 86.579 1.00 88.88 263 ARG A C 1
ATOM 2020 O O . ARG A 1 263 ? -52.051 -3.730 85.523 1.00 88.88 263 ARG A O 1
ATOM 2027 N N . VAL A 1 264 ? -51.384 -4.882 87.327 1.00 92.06 264 VAL A N 1
ATOM 2028 C CA . VAL A 1 264 ? -49.947 -4.849 86.981 1.00 92.06 264 VAL A CA 1
ATOM 2029 C C . VAL A 1 264 ? -49.673 -5.513 85.627 1.00 92.06 264 VAL A C 1
ATOM 2031 O O . VAL A 1 264 ? -48.896 -4.996 84.821 1.00 92.06 264 VAL A O 1
ATOM 2034 N N . HIS A 1 265 ? -50.304 -6.657 85.349 1.00 91.19 265 HIS A N 1
ATOM 2035 C CA . HIS A 1 265 ? -50.162 -7.335 84.057 1.00 91.19 265 HIS A CA 1
ATOM 2036 C C . HIS A 1 265 ? -50.817 -6.556 82.908 1.00 91.19 265 HIS A C 1
ATOM 2038 O O . HIS A 1 265 ? -50.265 -6.525 81.805 1.00 91.19 265 HIS A O 1
ATOM 2044 N N . LEU A 1 266 ? -51.930 -5.862 83.164 1.00 91.81 266 LEU A N 1
ATOM 2045 C CA . LEU A 1 266 ? -52.561 -4.969 82.192 1.00 91.81 266 LEU A CA 1
ATOM 2046 C C . LEU A 1 266 ? -51.655 -3.775 81.847 1.00 91.81 266 LEU A C 1
ATOM 2048 O O . LEU A 1 266 ? -51.463 -3.469 80.668 1.00 91.81 266 LEU A O 1
ATOM 2052 N N . ASP A 1 267 ? -51.030 -3.153 82.848 1.00 91.81 267 ASP A N 1
ATOM 2053 C CA . ASP A 1 267 ? -50.077 -2.057 82.646 1.00 91.81 267 ASP A CA 1
ATOM 2054 C C . ASP A 1 267 ? -48.834 -2.517 81.875 1.00 91.81 267 ASP A C 1
ATOM 2056 O O . ASP A 1 267 ? -48.361 -1.820 80.971 1.00 91.81 267 ASP A O 1
ATOM 2060 N N . ARG A 1 268 ? -48.334 -3.729 82.157 1.00 92.25 268 ARG A N 1
ATOM 2061 C CA . ARG A 1 268 ? -47.244 -4.353 81.387 1.00 92.25 268 ARG A CA 1
ATOM 2062 C C . ARG A 1 268 ? -47.642 -4.619 79.937 1.00 92.25 268 ARG A C 1
ATOM 2064 O O . ARG A 1 268 ? -46.853 -4.319 79.043 1.00 92.25 268 ARG A O 1
ATOM 2071 N N . ALA A 1 269 ? -48.849 -5.131 79.685 1.00 93.12 269 ALA A N 1
ATOM 2072 C CA . ALA A 1 269 ? -49.369 -5.325 78.330 1.00 93.12 269 ALA A CA 1
ATOM 2073 C C . ALA A 1 269 ? -49.458 -3.990 77.569 1.00 93.12 269 ALA A C 1
ATOM 2075 O O . ALA A 1 269 ? -49.014 -3.894 76.424 1.00 93.12 269 ALA A O 1
ATOM 2076 N N . ALA A 1 270 ? -49.956 -2.934 78.222 1.00 91.31 270 ALA A N 1
ATOM 2077 C CA . ALA A 1 270 ? -50.034 -1.593 77.646 1.00 91.31 270 ALA A CA 1
ATOM 2078 C C . ALA A 1 270 ? -48.643 -0.991 77.367 1.00 91.31 270 ALA A C 1
ATOM 2080 O O . ALA A 1 270 ? -48.439 -0.360 76.326 1.00 91.31 270 ALA A O 1
ATOM 2081 N N . ALA A 1 271 ? -47.671 -1.199 78.259 1.00 92.31 271 ALA A N 1
ATOM 2082 C CA . ALA A 1 271 ? -46.288 -0.769 78.059 1.00 92.31 271 ALA A CA 1
ATOM 2083 C C . ALA A 1 271 ? -45.620 -1.505 76.883 1.00 92.31 271 ALA A C 1
ATOM 2085 O O . ALA A 1 271 ? -45.034 -0.855 76.016 1.00 92.31 271 ALA A O 1
ATOM 2086 N N . LEU A 1 272 ? -45.775 -2.833 76.800 1.00 92.31 272 LEU A N 1
ATOM 2087 C CA . LEU A 1 272 ? -45.286 -3.659 75.688 1.00 92.31 272 LEU A CA 1
ATOM 2088 C C . LEU A 1 272 ? -45.911 -3.252 74.349 1.00 92.31 272 LEU A C 1
ATOM 2090 O O . LEU A 1 272 ? -45.197 -3.155 73.353 1.00 92.31 272 LEU A O 1
ATOM 2094 N N . ALA A 1 273 ? -47.212 -2.950 74.320 1.00 90.81 273 ALA A N 1
ATOM 2095 C CA . ALA A 1 273 ? -47.902 -2.465 73.125 1.00 90.81 273 ALA A CA 1
ATOM 2096 C C . ALA A 1 273 ? -47.364 -1.110 72.649 1.00 90.81 273 ALA A C 1
ATOM 2098 O O . ALA A 1 273 ? -47.062 -0.944 71.467 1.00 90.81 273 ALA A O 1
ATOM 2099 N N . ARG A 1 274 ? -47.183 -0.148 73.565 1.00 92.06 274 ARG A N 1
ATOM 2100 C CA . ARG A 1 274 ? -46.604 1.167 73.235 1.00 92.06 274 ARG A CA 1
ATOM 2101 C C . ARG A 1 274 ? -45.165 1.044 72.741 1.00 92.06 274 ARG A C 1
ATOM 2103 O O . ARG A 1 274 ? -44.808 1.696 71.762 1.00 92.06 274 ARG A O 1
ATOM 2110 N N . HIS A 1 275 ? -44.362 0.203 73.390 1.00 90.25 275 HIS A N 1
ATOM 2111 C CA . HIS A 1 275 ? -42.981 -0.043 72.992 1.00 90.25 275 HIS A CA 1
ATOM 2112 C C . HIS A 1 275 ? -42.905 -0.694 71.603 1.00 90.25 275 HIS A C 1
ATOM 2114 O O . HIS A 1 275 ? -42.246 -0.152 70.717 1.00 90.25 275 HIS A O 1
ATOM 2120 N N . SER A 1 276 ? -43.662 -1.772 71.375 1.00 88.62 276 SER A N 1
ATOM 2121 C CA . SER A 1 276 ? -43.690 -2.497 70.095 1.00 88.62 276 SER A CA 1
ATOM 2122 C C . SER A 1 276 ? -44.196 -1.620 68.944 1.00 88.62 276 SER A C 1
ATOM 2124 O O . SER A 1 276 ? -43.630 -1.647 67.856 1.00 88.62 276 SER A O 1
ATOM 2126 N N . LEU A 1 277 ? -45.211 -0.776 69.178 1.00 88.06 277 LEU A N 1
ATOM 2127 C CA . LEU A 1 277 ? -45.694 0.188 68.180 1.00 88.06 277 LEU A CA 1
ATOM 2128 C C . LEU A 1 277 ? -44.657 1.288 67.884 1.00 88.06 277 LEU A C 1
ATOM 2130 O O . LEU A 1 277 ? -44.554 1.760 66.749 1.00 88.06 277 LEU A O 1
ATOM 2134 N N . GLY A 1 278 ? -43.887 1.699 68.895 1.00 89.19 278 GLY A N 1
ATOM 2135 C CA . GLY A 1 278 ? -42.789 2.652 68.749 1.00 89.19 278 GLY A CA 1
ATOM 2136 C C . GLY A 1 278 ? -41.607 2.095 67.950 1.00 89.19 278 GLY A C 1
ATOM 2137 O O . GLY A 1 278 ? -41.047 2.818 67.127 1.00 89.19 278 GLY A O 1
ATOM 2138 N N . GLU A 1 279 ? -41.242 0.829 68.165 1.00 87.25 279 GLU A N 1
ATOM 2139 C CA . GLU A 1 279 ? -40.258 0.097 67.349 1.00 87.25 279 GLU A CA 1
ATOM 2140 C C . GLU A 1 279 ? -40.765 -0.068 65.906 1.00 87.25 279 GLU A C 1
ATOM 2142 O O . GLU A 1 279 ? -40.083 0.339 64.970 1.00 87.25 279 GLU A O 1
ATOM 2147 N N . ALA A 1 280 ? -42.016 -0.507 65.711 1.00 85.56 280 ALA A N 1
ATOM 2148 C CA . ALA A 1 280 ? -42.641 -0.643 64.390 1.00 85.56 280 ALA A CA 1
ATOM 2149 C C . ALA A 1 280 ? -42.582 0.649 63.560 1.00 85.56 280 ALA A C 1
ATOM 2151 O O . ALA A 1 280 ? -42.185 0.645 62.394 1.00 85.56 280 ALA A O 1
ATOM 2152 N N . ARG A 1 281 ? -42.971 1.777 64.171 1.00 86.94 281 ARG A N 1
ATOM 2153 C CA . ARG A 1 281 ? -42.949 3.091 63.513 1.00 86.94 281 ARG A CA 1
ATOM 2154 C C . ARG A 1 281 ? -41.535 3.526 63.153 1.00 86.94 281 ARG A C 1
ATOM 2156 O O . ARG A 1 281 ? -41.351 4.062 62.064 1.00 86.94 281 ARG A O 1
ATOM 2163 N N . ARG A 1 282 ? -40.554 3.300 64.035 1.00 84.31 282 ARG A N 1
ATOM 2164 C CA . ARG A 1 282 ? -39.144 3.610 63.753 1.00 84.31 282 ARG A CA 1
ATOM 2165 C C . ARG A 1 282 ? -38.611 2.771 62.595 1.00 84.31 282 ARG A C 1
ATOM 2167 O O . ARG A 1 282 ? -38.021 3.335 61.680 1.00 84.31 282 ARG A O 1
ATOM 2174 N N . SER A 1 283 ? -38.891 1.472 62.575 1.00 84.44 283 SER A N 1
ATOM 2175 C CA . SER A 1 283 ? -38.447 0.588 61.495 1.00 84.44 283 SER A CA 1
ATOM 2176 C C . SER A 1 283 ? -39.074 0.952 60.144 1.00 84.44 283 SER A C 1
ATOM 2178 O O . SER A 1 283 ? -38.361 1.040 59.149 1.00 84.44 283 SER A O 1
ATOM 2180 N N . VAL A 1 284 ? -40.375 1.269 60.096 1.00 82.62 284 VAL A N 1
ATOM 2181 C CA . VAL A 1 284 ? -41.039 1.753 58.866 1.00 82.62 284 VAL A CA 1
ATOM 2182 C C . VAL A 1 284 ? -40.493 3.111 58.418 1.00 82.62 284 VAL A C 1
ATOM 2184 O O . VAL A 1 284 ? -40.314 3.328 57.222 1.00 82.62 284 VAL A O 1
ATOM 2187 N N . HIS A 1 285 ? -40.197 4.020 59.351 1.00 81.44 285 HIS A N 1
ATOM 2188 C CA . HIS A 1 285 ? -39.600 5.316 59.020 1.00 81.44 285 HIS A CA 1
ATOM 2189 C C . HIS A 1 285 ? -38.200 5.168 58.409 1.00 81.44 285 HIS A C 1
ATOM 2191 O O . HIS A 1 285 ? -37.890 5.858 57.445 1.00 81.44 285 HIS A O 1
ATOM 2197 N N . ASN A 1 286 ? -37.402 4.216 58.898 1.00 72.38 286 ASN A N 1
ATOM 2198 C CA . ASN A 1 286 ? -36.085 3.901 58.338 1.00 72.38 286 ASN A CA 1
ATOM 2199 C C . ASN A 1 286 ? -36.156 3.189 56.969 1.00 72.38 286 ASN A C 1
ATOM 2201 O O . ASN A 1 286 ? -35.192 3.233 56.210 1.00 72.38 286 ASN A O 1
ATOM 2205 N N . LEU A 1 287 ? -37.283 2.545 56.640 1.00 70.50 287 LEU A N 1
ATOM 2206 C CA . LEU A 1 287 ? -37.554 1.916 55.337 1.00 70.50 287 LEU A CA 1
ATOM 2207 C C . LEU A 1 287 ? -38.169 2.874 54.306 1.00 70.50 287 LEU A C 1
ATOM 2209 O O . LEU A 1 287 ? -38.093 2.608 53.102 1.00 70.50 287 LEU A O 1
ATOM 2213 N N . ALA A 1 288 ? -38.791 3.970 54.751 1.00 60.84 288 ALA A N 1
ATOM 2214 C CA . ALA A 1 288 ? -39.271 5.023 53.866 1.00 60.84 288 ALA A CA 1
ATOM 2215 C C . ALA A 1 288 ? -38.066 5.660 53.147 1.00 60.84 288 ALA A C 1
ATOM 2217 O O . ALA A 1 288 ? -37.020 5.870 53.758 1.00 60.84 288 ALA A O 1
ATOM 2218 N N . PRO A 1 289 ? -38.161 5.919 51.835 1.00 53.16 289 PRO A N 1
ATOM 2219 C CA . PRO A 1 289 ? -36.990 6.065 50.987 1.00 53.16 289 PRO A CA 1
ATOM 2220 C C . PRO A 1 289 ? -36.128 7.277 51.367 1.00 53.16 289 PRO A C 1
ATOM 2222 O O . PRO A 1 289 ? -36.369 8.390 50.909 1.00 53.16 289 PRO A O 1
ATOM 2225 N N . VAL A 1 290 ? -35.004 7.020 52.042 1.00 50.94 290 VAL A N 1
ATOM 2226 C CA . VAL A 1 290 ? -33.772 7.836 51.991 1.00 50.94 290 VAL A CA 1
ATOM 2227 C C . VAL A 1 290 ? -33.097 7.641 50.615 1.00 50.94 290 VAL A C 1
ATOM 2229 O O . VAL A 1 290 ? -31.897 7.435 50.488 1.00 50.94 290 VAL A O 1
ATOM 2232 N N . ALA A 1 291 ? -33.895 7.612 49.544 1.00 47.72 291 ALA A N 1
ATOM 2233 C CA . ALA A 1 291 ? -33.437 7.407 48.172 1.00 47.72 291 ALA A CA 1
ATOM 2234 C C . ALA A 1 291 ? -33.249 8.734 47.418 1.00 47.72 291 ALA A C 1
ATOM 2236 O O . ALA A 1 291 ? -32.670 8.736 46.339 1.00 47.72 291 ALA A O 1
ATOM 2237 N N . LEU A 1 292 ? -33.699 9.864 47.979 1.00 44.91 292 LEU A N 1
ATOM 2238 C CA . LEU A 1 292 ? -33.606 11.173 47.321 1.00 44.91 292 LEU A CA 1
ATOM 2239 C C . LEU A 1 292 ? -32.349 11.977 47.695 1.00 44.91 292 LEU A C 1
ATOM 2241 O O . LEU A 1 292 ? -31.965 12.871 46.954 1.00 44.91 292 LEU A O 1
ATOM 2245 N N . GLU A 1 293 ? -31.631 11.639 48.771 1.00 44.34 293 GLU A N 1
ATOM 2246 C CA . GLU A 1 293 ? -30.463 12.434 49.201 1.00 44.34 293 GLU A CA 1
ATOM 2247 C C . GLU A 1 293 ? -29.123 12.061 48.539 1.00 44.34 293 GLU A C 1
ATOM 2249 O O . GLU A 1 293 ? -28.119 12.767 48.712 1.00 44.34 293 GLU A O 1
ATOM 2254 N N . HIS A 1 294 ? -29.078 10.965 47.780 1.00 43.78 294 HIS A N 1
ATOM 2255 C CA . HIS A 1 294 ? -27.864 10.537 47.076 1.00 43.78 294 HIS A CA 1
ATOM 2256 C C . HIS A 1 294 ? -27.863 10.841 45.572 1.00 43.78 294 HIS A C 1
ATOM 2258 O O . HIS A 1 294 ? -26.781 10.847 44.991 1.00 43.78 294 HIS A O 1
ATOM 2264 N N . ASP A 1 295 ? -29.006 11.186 44.966 1.00 44.81 295 ASP A N 1
ATOM 2265 C CA . ASP A 1 295 ? -29.066 11.609 43.553 1.00 44.81 295 ASP A CA 1
ATOM 2266 C C . ASP A 1 295 ? -28.878 13.136 43.391 1.00 44.81 295 ASP A C 1
ATOM 2268 O O . ASP A 1 295 ? -28.314 13.605 42.401 1.00 44.81 295 ASP A O 1
ATOM 2272 N N . GLU A 1 296 ? -29.230 13.940 44.406 1.00 44.75 296 GLU A N 1
ATOM 2273 C CA . GLU A 1 296 ? -29.041 15.403 44.356 1.00 44.75 296 GLU A CA 1
ATOM 2274 C C . GLU A 1 296 ? -27.588 15.849 44.603 1.00 44.75 296 GLU A C 1
ATOM 2276 O O . GLU A 1 296 ? -27.119 16.809 43.987 1.00 44.75 296 GLU A O 1
ATOM 2281 N N . ARG A 1 297 ? -26.813 15.116 45.417 1.00 40.53 297 ARG A N 1
ATOM 2282 C CA . ARG A 1 297 ? -25.380 15.418 45.630 1.00 40.53 297 ARG A CA 1
ATOM 2283 C C . ARG A 1 297 ? -24.498 15.095 44.414 1.00 40.53 297 ARG A C 1
ATOM 2285 O O . ARG A 1 297 ? -23.382 15.599 44.343 1.00 40.53 297 ARG A O 1
ATOM 2292 N N . GLY A 1 298 ? -24.991 14.308 43.452 1.00 44.84 298 GLY A N 1
ATOM 2293 C CA . GLY A 1 298 ? -24.309 14.058 42.178 1.00 44.84 298 GLY A CA 1
ATOM 2294 C C . GLY A 1 298 ? -24.495 15.182 41.154 1.00 44.84 298 GLY A C 1
ATOM 2295 O O . GLY A 1 298 ? -23.564 15.489 40.415 1.00 44.84 298 GLY A O 1
ATOM 2296 N N . ARG A 1 299 ? -25.659 15.852 41.143 1.00 41.34 299 ARG A N 1
ATOM 2297 C CA . ARG A 1 299 ? -25.936 16.966 40.212 1.00 41.34 299 ARG A CA 1
ATOM 2298 C C . ARG A 1 299 ? -25.375 18.313 40.669 1.00 41.34 299 ARG A C 1
ATOM 2300 O O . ARG A 1 299 ? -25.085 19.153 39.827 1.00 41.34 299 ARG A O 1
ATOM 2307 N N . GLY A 1 300 ? -25.159 18.510 41.971 1.00 38.62 300 GLY A N 1
ATOM 2308 C CA . GLY A 1 300 ? -24.562 19.744 42.502 1.00 38.62 300 GLY A CA 1
ATOM 2309 C C . GLY A 1 300 ? -23.051 19.900 42.262 1.00 38.62 300 GLY A C 1
ATOM 2310 O O . GLY A 1 300 ? -22.524 20.993 42.433 1.00 38.62 300 GLY A O 1
ATOM 2311 N N . ALA A 1 301 ? -22.341 18.838 41.860 1.00 45.22 301 ALA A N 1
ATOM 2312 C CA . ALA A 1 301 ? -20.888 18.879 41.654 1.00 45.22 301 ALA A CA 1
ATOM 2313 C C . ALA A 1 301 ? -20.460 19.219 40.210 1.00 45.22 301 ALA A C 1
ATOM 2315 O O . ALA A 1 301 ? -19.285 19.509 39.984 1.00 45.22 301 ALA A O 1
ATOM 2316 N N . GLU A 1 302 ? -21.380 19.223 39.236 1.00 46.03 302 GLU A N 1
ATOM 2317 C CA . GLU A 1 302 ? -21.074 19.617 37.849 1.00 46.03 302 GLU A CA 1
ATOM 2318 C C . GLU A 1 302 ? -21.258 21.122 37.578 1.00 46.03 302 GLU A C 1
ATOM 2320 O O . GLU A 1 302 ? -20.626 21.647 36.661 1.00 46.03 302 GLU A O 1
ATOM 2325 N N . GLU A 1 303 ? -22.031 21.855 38.389 1.00 45.50 303 GLU A N 1
ATOM 2326 C CA . GLU A 1 303 ? -22.249 23.297 38.166 1.00 45.50 303 GLU A CA 1
ATOM 2327 C C . GLU A 1 303 ? -21.176 24.213 38.790 1.00 45.50 303 GLU A C 1
ATOM 2329 O O . GLU A 1 303 ? -20.954 25.313 38.280 1.00 45.50 303 GLU A O 1
ATOM 2334 N N . ASP A 1 304 ? -20.424 23.764 39.803 1.00 40.06 304 ASP A N 1
ATOM 2335 C CA . ASP A 1 304 ? -19.447 24.622 40.507 1.00 40.06 304 ASP A CA 1
ATOM 2336 C C . ASP A 1 304 ? -17.993 24.500 39.993 1.00 40.06 304 ASP A C 1
ATOM 2338 O O . ASP A 1 304 ? -17.099 25.260 40.374 1.00 40.06 304 ASP A O 1
ATOM 2342 N N . GLY A 1 305 ? -17.739 23.602 39.035 1.00 41.28 305 GLY A N 1
ATOM 2343 C CA . GLY A 1 305 ? -16.428 23.451 38.386 1.00 41.28 305 GLY A CA 1
ATOM 2344 C C . GLY A 1 305 ? -16.102 24.527 37.340 1.00 41.28 305 GLY A C 1
ATOM 2345 O O . GLY A 1 305 ? -14.967 24.600 36.862 1.00 41.28 305 GLY A O 1
ATOM 2346 N N . HIS A 1 306 ? -17.065 25.380 36.964 1.00 44.06 306 HIS A N 1
ATOM 2347 C CA . HIS A 1 306 ? -16.895 26.329 35.856 1.00 44.06 306 HIS A CA 1
ATOM 2348 C C . HIS A 1 306 ? -16.498 27.758 36.269 1.00 44.06 306 HIS A C 1
ATOM 2350 O O . HIS A 1 306 ? -16.345 28.623 35.403 1.00 44.06 306 HIS A O 1
ATOM 2356 N N . ARG A 1 307 ? -16.259 28.024 37.566 1.00 45.38 307 ARG A N 1
ATOM 2357 C CA . ARG A 1 307 ? -15.944 29.385 38.052 1.00 45.38 307 ARG A CA 1
ATOM 2358 C C . ARG A 1 307 ? -14.591 29.588 38.739 1.00 45.38 307 ARG A C 1
ATOM 2360 O O . ARG A 1 307 ? -14.225 30.738 38.972 1.00 45.38 307 ARG A O 1
ATOM 2367 N N . MET A 1 308 ? -13.797 28.543 38.968 1.00 43.09 308 MET A N 1
ATOM 2368 C CA . MET A 1 308 ? -12.498 28.660 39.650 1.00 43.09 308 MET A CA 1
ATOM 2369 C C . MET A 1 308 ? -11.357 28.127 38.768 1.00 43.09 308 MET A C 1
ATOM 2371 O O . MET A 1 308 ? -10.889 27.005 38.915 1.00 43.09 308 MET A O 1
ATOM 2375 N N . GLY A 1 309 ? -10.916 28.927 37.795 1.00 35.97 309 GLY A N 1
ATOM 2376 C CA . GLY A 1 309 ? -9.872 28.506 36.851 1.00 35.97 309 GLY A CA 1
ATOM 2377 C C . GLY A 1 309 ? -9.265 29.641 36.033 1.00 35.97 309 GLY A C 1
ATOM 2378 O O . GLY A 1 309 ? -9.015 29.487 34.840 1.00 35.97 309 GLY A O 1
ATOM 2379 N N . ARG A 1 310 ? -9.057 30.810 36.648 1.00 46.75 310 ARG A N 1
ATOM 2380 C CA . ARG A 1 310 ? -8.313 31.930 36.054 1.00 46.75 310 ARG A CA 1
ATOM 2381 C C . ARG A 1 310 ? -7.142 32.319 36.955 1.00 46.75 310 ARG A C 1
ATOM 2383 O O . ARG A 1 310 ? -7.254 33.302 37.665 1.00 46.75 310 ARG A O 1
ATOM 2390 N N . THR A 1 311 ? -6.030 31.584 36.861 1.00 43.16 311 THR A N 1
ATOM 2391 C CA . THR A 1 311 ? -4.656 32.066 37.139 1.00 43.16 311 THR A CA 1
ATOM 2392 C C . THR A 1 311 ? -3.602 30.988 36.794 1.00 43.16 311 THR A C 1
ATOM 2394 O O . THR A 1 311 ? -3.279 30.178 37.642 1.00 43.16 311 THR A O 1
ATOM 2397 N N . ALA A 1 312 ? -3.102 31.018 35.538 1.00 36.78 312 ALA A N 1
ATOM 2398 C CA . ALA A 1 312 ? -1.755 30.676 34.983 1.00 36.78 312 ALA A CA 1
ATOM 2399 C C . ALA A 1 312 ? -0.942 29.417 35.450 1.00 36.78 312 ALA A C 1
ATOM 2401 O O . ALA A 1 312 ? -1.216 28.883 36.512 1.00 36.78 312 ALA A O 1
ATOM 2402 N N . PRO A 1 313 ? 0.142 28.958 34.751 1.00 40.97 313 PRO A N 1
ATOM 2403 C CA . PRO A 1 313 ? 0.722 29.326 33.445 1.00 40.97 313 PRO A CA 1
ATOM 2404 C C . PRO A 1 313 ? 0.908 28.143 32.441 1.00 40.97 313 PRO A C 1
ATOM 2406 O O . PRO A 1 313 ? 0.778 26.967 32.762 1.00 40.97 313 PRO A O 1
ATOM 2409 N N . ARG A 1 314 ? 1.240 28.486 31.184 1.00 44.31 314 ARG A N 1
ATOM 2410 C CA . ARG A 1 314 ? 1.453 27.590 30.019 1.00 44.31 314 ARG A CA 1
ATOM 2411 C C . ARG A 1 314 ? 2.583 26.558 30.195 1.00 44.31 314 ARG A C 1
ATOM 2413 O O . ARG A 1 314 ? 3.656 26.924 30.670 1.00 44.31 314 ARG A O 1
ATOM 2420 N N . PRO A 1 315 ? 2.456 25.399 29.515 1.00 35.16 315 PRO A N 1
ATOM 2421 C CA . PRO A 1 315 ? 3.572 24.892 28.716 1.00 35.16 315 PRO A CA 1
ATOM 2422 C C . PRO A 1 315 ? 3.189 24.460 27.287 1.00 35.16 315 PRO A C 1
ATOM 2424 O O . PRO A 1 315 ? 2.066 24.089 26.959 1.00 35.16 315 PRO A O 1
ATOM 2427 N N . ARG A 1 316 ? 4.200 24.555 26.421 1.00 39.84 316 ARG A N 1
ATOM 2428 C CA . ARG A 1 316 ? 4.261 24.151 25.010 1.00 39.84 316 ARG A CA 1
ATOM 2429 C C . ARG A 1 316 ? 3.911 22.667 24.813 1.00 39.84 316 ARG A C 1
ATOM 2431 O O . ARG A 1 316 ? 4.524 21.845 25.482 1.00 39.84 316 ARG A O 1
ATOM 2438 N N . ARG A 1 317 ? 3.158 22.323 23.757 1.00 32.78 317 ARG A N 1
ATOM 2439 C CA . ARG A 1 317 ? 3.653 21.563 22.580 1.00 32.78 317 ARG A CA 1
ATOM 2440 C C . ARG A 1 317 ? 2.534 21.011 21.682 1.00 32.78 317 ARG A C 1
ATOM 2442 O O . ARG A 1 317 ? 1.495 20.568 22.140 1.00 32.78 317 ARG A O 1
ATOM 2449 N N . LEU A 1 318 ? 2.910 20.965 20.402 1.00 34.62 318 LEU A N 1
ATOM 2450 C CA . LEU A 1 318 ? 2.496 20.070 19.320 1.00 34.62 318 LEU A CA 1
ATOM 2451 C C . LEU A 1 318 ? 1.046 20.113 18.816 1.00 34.62 318 LEU A C 1
ATOM 2453 O O . LEU A 1 318 ? 0.144 19.433 19.292 1.00 34.62 318 LEU A O 1
ATOM 2457 N N . HIS A 1 319 ? 0.919 20.785 17.672 1.00 41.50 319 HIS A N 1
ATOM 2458 C CA . HIS A 1 319 ? -0.034 20.441 16.629 1.00 41.50 319 HIS A CA 1
ATOM 2459 C C . HIS A 1 319 ? 0.033 18.951 16.268 1.00 41.50 319 HIS A C 1
ATOM 2461 O O . HIS A 1 319 ? 1.066 18.457 15.813 1.00 41.50 319 HIS A O 1
ATOM 2467 N N . ARG A 1 320 ? -1.117 18.278 16.325 1.00 36.16 320 ARG A N 1
ATOM 2468 C CA . ARG A 1 320 ? -1.435 17.196 15.393 1.00 36.16 320 ARG A CA 1
ATOM 2469 C C . ARG A 1 320 ? -2.926 17.221 15.075 1.00 36.16 320 ARG A C 1
ATOM 2471 O O . ARG A 1 320 ? -3.770 16.901 15.902 1.00 36.16 320 ARG A O 1
ATOM 2478 N N . HIS A 1 321 ? -3.219 17.650 13.853 1.00 33.88 321 HIS A N 1
ATOM 2479 C CA . HIS A 1 321 ? -4.522 17.519 13.221 1.00 33.88 321 HIS A CA 1
ATOM 2480 C C . HIS A 1 321 ? -4.893 16.038 13.088 1.00 33.88 321 HIS A C 1
ATOM 2482 O O . HIS A 1 321 ? -4.116 15.252 12.544 1.00 33.88 321 HIS A O 1
ATOM 2488 N N . ARG A 1 322 ? -6.119 15.682 13.482 1.00 34.72 322 ARG A N 1
ATOM 2489 C CA . ARG A 1 322 ? -6.829 14.535 12.912 1.00 34.72 322 ARG A CA 1
ATOM 2490 C C . ARG A 1 322 ? -8.150 15.010 12.320 1.00 34.72 322 ARG A C 1
ATOM 2492 O O . ARG A 1 322 ? -8.969 15.643 12.978 1.00 34.72 322 ARG A O 1
ATOM 2499 N N . HIS A 1 323 ? -8.275 14.726 11.031 1.00 34.41 323 HIS A N 1
ATOM 2500 C CA . HIS A 1 323 ? -9.422 14.951 10.172 1.00 34.41 323 HIS A CA 1
ATOM 2501 C C . HIS A 1 323 ? -10.680 14.258 10.699 1.00 34.41 323 HIS A C 1
ATOM 2503 O O . HIS A 1 323 ? -10.649 13.067 11.006 1.00 34.41 323 HIS A O 1
ATOM 2509 N N . ARG A 1 324 ? -11.813 14.968 10.671 1.00 33.97 324 ARG A N 1
ATOM 2510 C CA . ARG A 1 324 ? -13.142 14.353 10.684 1.00 33.97 324 ARG A CA 1
ATOM 2511 C C . ARG A 1 324 ? -13.731 14.433 9.276 1.00 33.97 324 ARG A C 1
ATOM 2513 O O . ARG A 1 324 ? -13.958 15.516 8.743 1.00 33.97 324 ARG A O 1
ATOM 2520 N N . ARG A 1 325 ? -13.931 13.256 8.682 1.00 38.28 325 ARG A N 1
ATOM 2521 C CA . ARG A 1 325 ? -14.724 13.015 7.472 1.00 38.28 325 ARG A CA 1
ATOM 2522 C C . ARG A 1 325 ? -16.173 13.453 7.705 1.00 38.28 325 ARG A C 1
ATOM 2524 O O . ARG A 1 325 ? -16.758 13.073 8.713 1.00 38.28 325 ARG A O 1
ATOM 2531 N N . THR A 1 326 ? -16.769 14.140 6.735 1.00 39.62 326 THR A N 1
ATOM 2532 C CA . THR A 1 326 ? -18.220 14.113 6.485 1.00 39.62 326 THR A CA 1
ATOM 2533 C C . THR A 1 326 ? -18.439 14.036 4.972 1.00 39.62 326 THR A C 1
ATOM 2535 O O . THR A 1 326 ? -17.813 14.767 4.210 1.00 39.62 326 THR A O 1
ATOM 2538 N N . GLY A 1 327 ? -19.223 13.043 4.537 1.00 41.53 327 GLY A N 1
ATOM 2539 C CA . GLY A 1 327 ? -19.479 12.736 3.127 1.00 41.53 327 GLY A CA 1
ATOM 2540 C C . GLY A 1 327 ? -20.512 13.666 2.470 1.00 41.53 327 GLY A C 1
ATOM 2541 O O . GLY A 1 327 ? -21.153 14.458 3.162 1.00 41.53 327 GLY A O 1
ATOM 2542 N N . PRO A 1 328 ? -20.709 13.570 1.141 1.00 41.62 328 PRO A N 1
ATOM 2543 C CA . PRO A 1 328 ? -21.584 14.479 0.416 1.00 41.62 328 PRO A CA 1
ATOM 2544 C C . PRO A 1 328 ? -23.052 14.031 0.447 1.00 41.62 328 PRO A C 1
ATOM 2546 O O . PRO A 1 328 ? -23.395 12.895 0.111 1.00 41.62 328 PRO A O 1
ATOM 2549 N N . ARG A 1 329 ? -23.926 14.974 0.820 1.00 39.06 329 ARG A N 1
ATOM 2550 C CA . ARG A 1 329 ? -25.384 14.901 0.672 1.00 39.06 329 ARG A CA 1
ATOM 2551 C C . ARG A 1 329 ? -25.778 15.166 -0.785 1.00 39.06 329 ARG A C 1
ATOM 2553 O O . ARG A 1 329 ? -25.299 16.108 -1.406 1.00 39.06 329 ARG A O 1
ATOM 2560 N N . ARG A 1 330 ? -26.678 14.318 -1.292 1.00 40.16 330 ARG A N 1
ATOM 2561 C CA . ARG A 1 330 ? -27.441 14.485 -2.538 1.00 40.16 330 ARG A CA 1
ATOM 2562 C C . ARG A 1 330 ? -28.198 15.810 -2.524 1.00 40.16 330 ARG A C 1
ATOM 2564 O O . ARG A 1 330 ? -28.930 16.045 -1.567 1.00 40.16 330 ARG A O 1
ATOM 2571 N N . ASP A 1 331 ? -28.137 16.557 -3.623 1.00 38.22 331 ASP A N 1
ATOM 2572 C CA . ASP A 1 331 ? -29.095 17.625 -3.895 1.00 38.22 331 ASP A CA 1
ATOM 2573 C C . ASP A 1 331 ? -29.840 17.380 -5.208 1.00 38.22 331 ASP A C 1
ATOM 2575 O O . ASP A 1 331 ? -29.262 17.147 -6.270 1.00 38.22 331 ASP A O 1
ATOM 2579 N N . ARG A 1 332 ? -31.168 17.378 -5.077 1.00 36.41 332 ARG A N 1
ATOM 2580 C CA . ARG A 1 332 ? -32.160 17.264 -6.143 1.00 36.41 332 ARG A CA 1
ATOM 2581 C C . ARG A 1 332 ? -32.290 18.616 -6.838 1.00 36.41 332 ARG A C 1
ATOM 2583 O O . ARG A 1 332 ? -32.574 19.604 -6.171 1.00 36.41 332 ARG A O 1
ATOM 2590 N N . ARG A 1 333 ? -32.263 18.641 -8.172 1.00 34.81 333 ARG A N 1
ATOM 2591 C CA . ARG A 1 333 ? -32.997 19.647 -8.955 1.00 34.81 333 ARG A CA 1
ATOM 2592 C C . ARG A 1 333 ? -33.665 18.996 -10.162 1.00 34.81 333 ARG A C 1
ATOM 2594 O O . ARG A 1 333 ? -33.003 18.468 -11.046 1.00 34.81 333 ARG A O 1
ATOM 2601 N N . HIS A 1 334 ? -34.994 19.038 -10.146 1.00 38.19 334 HIS A N 1
ATOM 2602 C CA . HIS A 1 334 ? -35.856 18.956 -11.325 1.00 38.19 334 HIS A CA 1
ATOM 2603 C C . HIS A 1 334 ? -35.773 20.298 -12.086 1.00 38.19 334 HIS A C 1
ATOM 2605 O O . HIS A 1 334 ? -35.460 21.316 -11.461 1.00 38.19 334 HIS A O 1
ATOM 2611 N N . PRO A 1 335 ? -36.055 20.327 -13.400 1.00 45.56 335 PRO A N 1
ATOM 2612 C CA . PRO A 1 335 ? -37.435 20.567 -13.828 1.00 45.56 335 PRO A CA 1
ATOM 2613 C C . PRO A 1 335 ? -37.896 19.695 -15.009 1.00 45.56 335 PRO A C 1
ATOM 2615 O O . PRO A 1 335 ? -37.145 18.911 -15.582 1.00 45.56 335 PRO A O 1
ATOM 2618 N N . ALA A 1 336 ? -39.196 19.791 -15.272 1.00 33.53 336 ALA A N 1
ATOM 2619 C CA . ALA A 1 336 ? -40.003 19.032 -16.217 1.00 33.53 336 ALA A CA 1
ATOM 2620 C C . ALA A 1 336 ? -39.877 19.513 -17.675 1.00 33.53 336 ALA A C 1
ATOM 2622 O O . ALA A 1 336 ? -39.651 20.697 -17.894 1.00 33.53 336 ALA A O 1
ATOM 2623 N N . ALA A 1 337 ? -40.154 18.625 -18.645 1.00 34.97 337 ALA A N 1
ATOM 2624 C CA . ALA A 1 337 ? -41.184 18.832 -19.678 1.00 34.97 337 ALA A CA 1
ATOM 2625 C C . ALA A 1 337 ? -41.312 17.641 -20.661 1.00 34.97 337 ALA A C 1
ATOM 2627 O O . ALA A 1 337 ? -40.352 17.215 -21.286 1.00 34.97 337 ALA A O 1
ATOM 2628 N N . HIS A 1 338 ? -42.567 17.202 -20.815 1.00 35.09 338 HIS A N 1
ATOM 2629 C CA . HIS A 1 338 ? -43.255 16.772 -22.043 1.00 35.09 338 HIS A CA 1
ATOM 2630 C C . HIS A 1 338 ? -42.928 15.461 -22.801 1.00 35.09 338 HIS A C 1
ATOM 2632 O O . HIS A 1 338 ? -42.066 15.385 -23.663 1.00 35.09 338 HIS A O 1
ATOM 2638 N N . ARG A 1 339 ? -43.830 14.487 -22.568 1.00 36.88 339 ARG A N 1
ATOM 2639 C CA . ARG A 1 339 ? -44.711 13.776 -23.531 1.00 36.88 339 ARG A CA 1
ATOM 2640 C C . ARG A 1 339 ? -44.152 13.345 -24.905 1.00 36.88 339 ARG A C 1
ATOM 2642 O O . ARG A 1 339 ? -44.103 14.147 -25.828 1.00 36.88 339 ARG A O 1
ATOM 2649 N N . GLY A 1 340 ? -44.167 12.023 -25.114 1.00 32.25 340 GLY A N 1
ATOM 2650 C CA . GLY A 1 340 ? -45.093 11.413 -26.085 1.00 32.25 340 GLY A CA 1
ATOM 2651 C C . GLY A 1 340 ? -44.498 10.486 -27.155 1.00 32.25 340 GLY A C 1
ATOM 2652 O O . GLY A 1 340 ? -43.602 10.884 -27.884 1.00 32.25 340 GLY A O 1
ATOM 2653 N N . ARG A 1 341 ? -45.167 9.326 -27.328 1.00 36.06 341 ARG A N 1
ATOM 2654 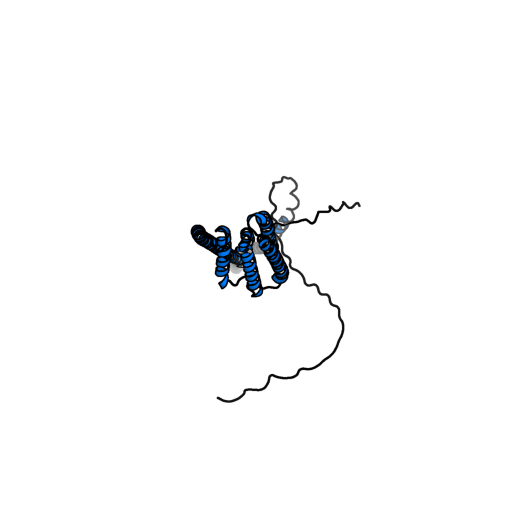C CA . ARG A 1 341 ? -45.035 8.282 -28.382 1.00 36.06 341 ARG A CA 1
ATOM 2655 C C . ARG A 1 341 ? -43.866 7.309 -28.176 1.00 36.06 341 ARG A C 1
ATOM 2657 O O . ARG A 1 341 ? -42.767 7.726 -27.871 1.00 36.06 341 ARG A O 1
ATOM 2664 N N . GLY A 1 342 ? -43.995 5.996 -28.334 1.00 33.16 342 GLY A N 1
ATOM 2665 C CA . GLY A 1 342 ? -45.082 5.100 -28.729 1.00 33.16 342 GLY A CA 1
ATOM 2666 C C . GLY A 1 342 ? -44.524 3.671 -28.610 1.00 33.16 342 GLY A C 1
ATOM 2667 O O . GLY A 1 342 ? -43.346 3.447 -28.847 1.00 33.16 342 GLY A O 1
ATOM 2668 N N . ALA A 1 343 ? -45.279 2.761 -28.002 1.00 36.03 343 ALA A N 1
ATOM 2669 C CA . ALA A 1 343 ? -45.806 1.565 -28.660 1.00 36.03 343 ALA A CA 1
ATOM 2670 C C . ALA A 1 343 ? -44.770 0.634 -29.331 1.00 36.03 343 ALA A C 1
ATOM 2672 O O . ALA A 1 343 ? -44.259 0.921 -30.406 1.00 36.03 343 ALA A O 1
ATOM 2673 N N . GLY A 1 344 ? -44.641 -0.571 -28.762 1.00 34.25 344 GLY A N 1
ATOM 2674 C CA . GLY A 1 344 ? -44.458 -1.790 -29.549 1.00 34.25 344 GLY A CA 1
ATOM 2675 C C . GLY A 1 344 ? -43.133 -2.518 -29.369 1.00 34.25 344 GLY A C 1
ATOM 2676 O O . GLY A 1 344 ? -42.216 -2.315 -30.147 1.00 34.25 344 GLY A O 1
ATOM 2677 N N . GLN A 1 345 ? -43.100 -3.513 -28.478 1.00 41.56 345 GLN A N 1
ATOM 2678 C CA . GLN A 1 345 ? -42.670 -4.841 -28.917 1.00 41.56 345 GLN A CA 1
ATOM 2679 C C . GLN A 1 345 ? -43.219 -5.942 -28.011 1.00 41.56 345 GLN A C 1
ATOM 2681 O O . GLN A 1 345 ? -43.008 -6.009 -26.805 1.00 41.56 345 GLN A O 1
ATOM 2686 N N . ARG A 1 346 ? -44.024 -6.772 -28.666 1.00 39.28 346 ARG A N 1
ATOM 2687 C CA . ARG A 1 346 ? -44.657 -7.993 -28.198 1.00 39.28 346 ARG A CA 1
ATOM 2688 C C . ARG A 1 346 ? -43.669 -9.153 -28.337 1.00 39.28 346 ARG A C 1
ATOM 2690 O O . ARG A 1 346 ? -42.970 -9.220 -29.336 1.00 39.28 346 ARG A O 1
ATOM 2697 N N . ARG A 1 347 ? -43.845 -10.137 -27.447 1.00 37.72 347 ARG A N 1
ATOM 2698 C CA . ARG A 1 347 ? -43.698 -11.589 -27.683 1.00 37.72 347 ARG A CA 1
ATOM 2699 C C . ARG A 1 347 ? -42.294 -12.114 -28.012 1.00 37.72 347 ARG A C 1
ATOM 2701 O O . ARG A 1 347 ? -41.859 -12.015 -29.145 1.00 37.72 347 ARG A O 1
ATOM 2708 N N . ALA A 1 348 ? -41.735 -12.889 -27.081 1.00 39.16 348 ALA A N 1
ATOM 2709 C CA . ALA A 1 348 ? -41.371 -14.299 -27.302 1.00 39.16 348 ALA A CA 1
ATOM 2710 C C . ALA A 1 348 ? -40.708 -14.878 -26.041 1.00 39.16 348 ALA A C 1
ATOM 2712 O O . ALA A 1 348 ? -39.541 -14.620 -25.799 1.00 39.16 348 ALA A O 1
ATOM 2713 N N . ALA A 1 349 ? -41.448 -15.657 -25.245 1.00 40.16 349 ALA A N 1
ATOM 2714 C CA . ALA A 1 349 ? -40.887 -16.684 -24.353 1.00 40.16 349 ALA A CA 1
ATOM 2715 C C . ALA A 1 349 ? -42.029 -17.483 -23.706 1.00 40.16 349 ALA A C 1
ATOM 2717 O O . ALA A 1 349 ? -42.348 -17.310 -22.535 1.00 40.16 349 ALA A O 1
ATOM 2718 N N . ARG A 1 350 ? -42.711 -18.319 -24.495 1.00 45.69 350 ARG A N 1
ATOM 2719 C CA . ARG A 1 350 ? -43.532 -19.432 -23.989 1.00 45.69 350 ARG A CA 1
ATOM 2720 C C . ARG A 1 350 ? -43.805 -20.398 -25.138 1.00 45.69 350 ARG A C 1
ATOM 2722 O O . ARG A 1 350 ? -44.785 -20.233 -25.858 1.00 45.69 350 ARG A O 1
ATOM 2729 N N . ARG A 1 351 ? -42.915 -21.376 -25.328 1.00 39.81 351 ARG A N 1
ATOM 2730 C CA . ARG A 1 351 ? -43.197 -22.667 -25.979 1.00 39.81 351 ARG A CA 1
ATOM 2731 C C . ARG A 1 351 ? -42.011 -23.619 -25.800 1.00 39.81 351 ARG A C 1
ATOM 2733 O O . ARG A 1 351 ? -40.885 -23.235 -26.078 1.00 39.81 351 ARG A O 1
ATOM 2740 N N . GLY A 1 352 ? -42.330 -24.847 -25.386 1.00 36.34 352 GLY A N 1
ATOM 2741 C CA . GLY A 1 352 ? -41.416 -25.981 -25.225 1.00 36.34 352 GLY A CA 1
ATOM 2742 C C . GLY A 1 352 ? -40.836 -26.049 -23.807 1.00 36.34 352 GLY A C 1
ATOM 2743 O O . GLY A 1 352 ? -40.247 -25.082 -23.363 1.00 36.34 352 GLY A O 1
ATOM 2744 N N . ILE A 1 353 ? -40.966 -27.112 -23.018 1.00 43.19 353 ILE A N 1
ATOM 2745 C CA . ILE A 1 353 ? -41.221 -28.517 -23.338 1.00 43.19 353 ILE A CA 1
ATOM 2746 C C . ILE A 1 353 ? -41.962 -29.142 -22.143 1.00 43.19 353 ILE A C 1
ATOM 2748 O O . ILE A 1 353 ? -41.552 -29.005 -20.993 1.00 43.19 353 ILE A O 1
ATOM 2752 N N . ARG A 1 354 ? -43.074 -29.817 -22.439 1.00 44.78 354 ARG A N 1
ATOM 2753 C CA . ARG A 1 354 ? -43.748 -30.805 -21.593 1.00 44.78 354 ARG A CA 1
ATOM 2754 C C . ARG A 1 354 ? -43.690 -32.093 -22.414 1.00 44.78 354 ARG A C 1
ATOM 2756 O O . ARG A 1 354 ? -44.164 -32.059 -23.547 1.00 44.78 354 ARG A O 1
ATOM 2763 N N . GLY A 1 355 ? -43.139 -33.176 -21.868 1.00 38.47 355 GLY A N 1
ATOM 2764 C CA . GLY A 1 355 ? -43.372 -34.525 -22.391 1.00 38.47 355 GLY A CA 1
ATOM 2765 C C . GLY A 1 355 ? -42.155 -35.448 -22.490 1.00 38.47 355 GLY A C 1
ATOM 2766 O O . GLY A 1 355 ? -41.327 -35.267 -23.375 1.00 38.47 355 GLY A O 1
ATOM 2767 N N . SER A 1 356 ? -42.228 -36.512 -21.678 1.00 43.81 356 SER A N 1
ATOM 2768 C CA . SER A 1 356 ? -41.837 -37.915 -21.941 1.00 43.81 356 SER A CA 1
ATOM 2769 C C . SER A 1 356 ? -40.354 -38.305 -21.989 1.00 43.81 356 SER A C 1
ATOM 2771 O O . SER A 1 356 ? -39.617 -37.861 -22.864 1.00 43.81 356 SER A O 1
ATOM 2773 N N . GLY A 1 357 ? -39.989 -39.238 -21.100 1.00 40.91 357 GLY A N 1
ATOM 2774 C CA . GLY A 1 357 ? -38.724 -39.974 -21.071 1.00 40.91 357 GLY A CA 1
ATOM 2775 C C . GLY A 1 357 ? -38.331 -40.338 -19.657 1.00 40.91 357 GLY A C 1
ATOM 2776 O O . GLY A 1 357 ? -37.456 -39.619 -19.135 1.00 40.91 357 GLY A O 1
#